Protein AF-W7JGZ3-F1 (afdb_monomer_lite)

Structure (mmCIF, N/CA/C/O backbone):
data_AF-W7JGZ3-F1
#
_entry.id   AF-W7JGZ3-F1
#
loop_
_atom_site.group_PDB
_atom_site.id
_atom_site.type_symbol
_atom_site.label_atom_id
_atom_site.label_alt_id
_atom_site.label_comp_id
_atom_site.label_asym_id
_atom_site.label_entity_id
_atom_site.label_seq_id
_atom_site.pdbx_PDB_ins_code
_atom_site.Cartn_x
_atom_site.Cartn_y
_atom_site.Cartn_z
_atom_site.occupancy
_atom_site.B_iso_or_equiv
_atom_site.auth_seq_id
_atom_site.auth_comp_id
_atom_site.auth_asym_id
_atom_site.auth_atom_id
_atom_site.pdbx_PDB_model_num
ATOM 1 N N . MET A 1 1 ? 65.404 -14.270 -68.528 1.00 54.66 1 MET A N 1
ATOM 2 C CA . MET A 1 1 ? 64.016 -14.265 -68.013 1.00 54.66 1 MET A CA 1
ATOM 3 C C . MET A 1 1 ? 63.357 -12.978 -68.505 1.00 54.66 1 MET A C 1
ATOM 5 O O . MET A 1 1 ? 63.970 -11.933 -68.352 1.00 54.66 1 MET A O 1
ATOM 9 N N . SER A 1 2 ? 62.216 -13.040 -69.199 1.00 70.81 2 SER A N 1
ATOM 10 C CA . SER A 1 2 ? 61.593 -11.850 -69.810 1.00 70.81 2 SER A CA 1
ATOM 11 C C . SER A 1 2 ? 61.016 -10.923 -68.733 1.00 70.81 2 SER A C 1
ATOM 13 O O . SER A 1 2 ? 60.325 -11.395 -67.836 1.00 70.81 2 SER A O 1
ATOM 15 N N . GLU A 1 3 ? 61.248 -9.615 -68.840 1.00 74.75 3 GLU A N 1
ATOM 16 C CA . GLU A 1 3 ? 60.737 -8.563 -67.941 1.00 74.75 3 GLU A CA 1
ATOM 17 C C . GLU A 1 3 ? 59.213 -8.647 -67.716 1.00 74.75 3 GLU A C 1
ATOM 19 O O . GLU A 1 3 ? 58.707 -8.404 -66.622 1.00 74.75 3 GLU A O 1
ATOM 24 N N . LYS A 1 4 ? 58.473 -9.126 -68.726 1.00 76.50 4 LYS A N 1
ATOM 25 C CA . LYS A 1 4 ? 57.028 -9.385 -68.640 1.00 76.50 4 LYS A CA 1
ATOM 26 C C . LYS A 1 4 ? 56.670 -10.477 -67.625 1.00 76.50 4 LYS A C 1
ATOM 28 O O . LYS A 1 4 ? 55.637 -10.372 -66.972 1.00 76.50 4 LYS A O 1
ATOM 33 N N . LEU A 1 5 ? 57.511 -11.505 -67.482 1.00 76.38 5 LEU A N 1
ATOM 34 C CA . LEU A 1 5 ? 57.306 -12.595 -66.522 1.00 76.38 5 LEU A CA 1
ATOM 35 C C . LEU A 1 5 ? 57.512 -12.107 -65.081 1.00 76.38 5 LEU A C 1
ATOM 37 O O . LEU A 1 5 ? 56.750 -12.477 -64.194 1.00 76.38 5 LEU A O 1
ATOM 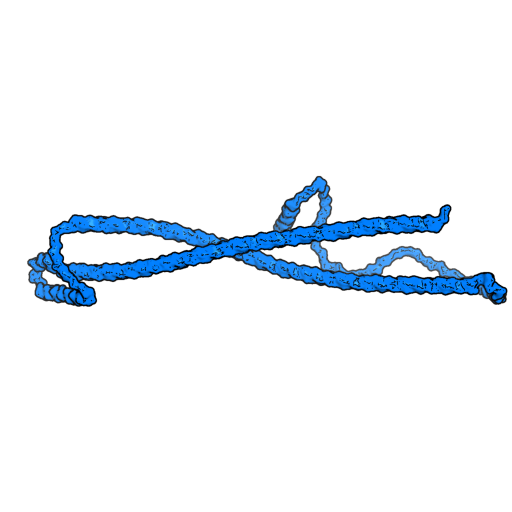41 N N . LEU A 1 6 ? 58.500 -11.232 -64.867 1.00 78.94 6 LEU A N 1
ATOM 42 C CA . LEU A 1 6 ? 58.783 -10.634 -63.561 1.00 78.94 6 LEU A CA 1
ATOM 43 C C . LEU A 1 6 ? 57.640 -9.717 -63.104 1.00 78.94 6 LEU A C 1
ATOM 45 O O . LEU A 1 6 ? 57.188 -9.804 -61.966 1.00 78.94 6 LEU A O 1
ATOM 49 N N . ILE A 1 7 ? 57.108 -8.892 -64.010 1.00 82.44 7 ILE A N 1
ATOM 50 C CA . ILE A 1 7 ? 55.943 -8.037 -63.731 1.00 82.44 7 ILE A CA 1
ATOM 51 C C . ILE A 1 7 ? 54.708 -8.883 -63.392 1.00 82.44 7 ILE A C 1
ATOM 53 O O . ILE A 1 7 ? 53.949 -8.527 -62.489 1.00 82.44 7 ILE A O 1
ATOM 57 N N . LEU A 1 8 ? 54.497 -9.999 -64.097 1.00 82.00 8 LEU A N 1
ATOM 58 C CA . LEU A 1 8 ? 53.367 -10.892 -63.841 1.00 82.00 8 LEU A CA 1
ATOM 59 C C . LEU A 1 8 ? 53.503 -11.607 -62.487 1.00 82.00 8 LEU A C 1
ATOM 61 O O . LEU A 1 8 ? 52.528 -11.666 -61.742 1.00 82.00 8 LEU A O 1
ATOM 65 N N . SER A 1 9 ? 54.711 -12.065 -62.143 1.00 81.44 9 SER A N 1
ATOM 66 C CA . SER A 1 9 ? 55.021 -12.657 -60.835 1.00 81.44 9 SER A CA 1
ATOM 67 C C . SER A 1 9 ? 54.774 -11.666 -59.698 1.00 81.44 9 SER A C 1
ATOM 69 O O . SER A 1 9 ? 54.066 -11.982 -58.749 1.00 81.44 9 SER A O 1
ATOM 71 N N . ASN A 1 10 ? 55.260 -10.428 -59.831 1.00 84.06 10 ASN A N 1
ATOM 72 C CA . ASN A 1 10 ? 55.062 -9.397 -58.813 1.00 84.06 10 ASN A CA 1
ATOM 73 C C . ASN A 1 10 ? 53.581 -9.035 -58.637 1.00 84.06 10 ASN A C 1
ATOM 75 O O . ASN A 1 10 ? 53.121 -8.836 -57.516 1.00 84.06 10 ASN A O 1
ATOM 79 N N . LYS A 1 11 ? 52.807 -8.978 -59.731 1.00 85.44 11 LYS A N 1
ATOM 80 C CA . LYS A 1 11 ? 51.352 -8.774 -59.652 1.00 85.44 11 LYS A CA 1
ATOM 81 C C . LYS A 1 11 ? 50.653 -9.926 -58.941 1.00 85.44 11 LYS A C 1
ATOM 83 O O . LYS A 1 11 ? 49.759 -9.674 -58.139 1.00 85.44 11 LYS A O 1
ATOM 88 N N . TYR A 1 12 ? 51.056 -11.163 -59.221 1.00 87.31 12 TYR A N 1
ATOM 89 C CA . TYR A 1 12 ? 50.513 -12.339 -58.552 1.00 87.31 12 TYR A CA 1
ATOM 90 C C . TYR A 1 12 ? 50.816 -12.320 -57.047 1.00 87.31 12 TYR A C 1
ATOM 92 O O . TYR A 1 12 ? 49.908 -12.506 -56.244 1.00 87.31 12 TYR A O 1
ATOM 100 N N . ASP A 1 13 ? 52.045 -11.987 -56.650 1.00 84.19 13 ASP A N 1
ATOM 101 C CA . ASP A 1 13 ? 52.424 -11.896 -55.235 1.00 84.19 13 ASP A CA 1
ATOM 102 C C . ASP A 1 13 ? 51.658 -10.801 -54.481 1.00 84.19 13 ASP A C 1
ATOM 104 O O . ASP A 1 13 ? 51.280 -10.993 -53.323 1.00 84.19 13 ASP A O 1
ATOM 108 N N . ILE A 1 14 ? 51.395 -9.662 -55.129 1.00 87.12 14 ILE A N 1
ATOM 109 C CA . ILE A 1 14 ? 50.559 -8.593 -54.562 1.00 87.12 14 ILE A CA 1
ATOM 110 C C . ILE A 1 14 ? 49.119 -9.087 -54.376 1.00 87.12 14 ILE A C 1
ATOM 112 O O . ILE A 1 14 ? 48.575 -8.945 -53.284 1.00 87.12 14 ILE A O 1
ATOM 116 N N . LEU A 1 15 ? 48.538 -9.739 -55.388 1.00 86.44 15 LEU A N 1
ATOM 117 C CA . LEU A 1 15 ? 47.188 -10.316 -55.321 1.00 86.44 15 LEU A CA 1
ATOM 118 C C . LEU A 1 15 ? 47.052 -11.368 -54.212 1.00 86.44 15 LEU A C 1
ATOM 120 O O . LEU A 1 15 ? 46.059 -11.383 -53.488 1.00 86.44 15 LEU A O 1
ATOM 124 N N . VAL A 1 16 ? 48.055 -12.232 -54.036 1.00 88.19 16 VAL A N 1
ATOM 125 C CA . VAL A 1 16 ? 48.058 -13.241 -52.966 1.00 88.19 16 VAL A CA 1
ATOM 126 C C . VAL A 1 16 ? 48.128 -12.583 -51.586 1.00 88.19 16 VAL A C 1
ATOM 128 O O . VAL A 1 16 ? 47.436 -13.020 -50.665 1.00 88.19 16 VAL A O 1
ATOM 131 N N . LYS A 1 17 ? 48.938 -11.530 -51.421 1.00 89.19 17 LYS A N 1
ATOM 132 C CA . LYS A 1 17 ? 49.016 -10.778 -50.158 1.00 89.19 17 LYS A CA 1
ATOM 133 C C . LYS A 1 17 ? 47.706 -10.055 -49.850 1.00 89.19 17 LYS A C 1
ATOM 135 O O . LYS A 1 17 ? 47.240 -10.124 -48.718 1.00 89.19 17 LYS A O 1
ATOM 140 N N . GLU A 1 18 ? 47.094 -9.429 -50.848 1.00 84.88 18 GLU A N 1
ATOM 141 C CA . GLU A 1 18 ? 45.812 -8.735 -50.711 1.00 84.88 18 GLU A CA 1
ATOM 142 C C . GLU A 1 18 ? 44.676 -9.710 -50.363 1.00 84.88 18 GLU A C 1
ATOM 144 O O . GLU A 1 18 ? 43.897 -9.450 -49.448 1.00 84.88 18 GLU A O 1
ATOM 149 N N . SER A 1 19 ? 44.645 -10.890 -50.991 1.00 84.94 19 SER A N 1
ATOM 150 C CA . SER A 1 19 ? 43.669 -11.938 -50.669 1.00 84.94 19 SER A CA 1
ATOM 151 C C . SER A 1 19 ? 43.815 -12.466 -49.238 1.00 84.94 19 SER A C 1
ATOM 153 O O . SER A 1 19 ? 42.805 -12.724 -48.585 1.00 84.94 19 SER A O 1
ATOM 155 N N . LYS A 1 20 ? 45.046 -12.627 -48.732 1.00 89.56 20 LYS A N 1
ATOM 156 C CA . LYS A 1 20 ? 45.283 -13.045 -47.338 1.00 89.56 20 LYS A CA 1
ATOM 157 C C . LYS A 1 20 ? 44.848 -11.971 -46.342 1.00 89.56 20 LYS A C 1
ATOM 159 O O . LYS A 1 20 ? 44.235 -12.302 -45.331 1.00 89.56 20 LYS A O 1
ATOM 164 N N . LEU A 1 21 ? 45.116 -10.702 -46.654 1.00 87.06 21 LEU A N 1
ATOM 165 C CA . LEU A 1 21 ? 44.708 -9.566 -45.829 1.00 87.06 21 LEU A CA 1
ATOM 166 C C . LEU A 1 21 ? 43.176 -9.475 -45.726 1.00 87.06 21 LEU A C 1
ATOM 168 O O . LEU A 1 21 ? 42.633 -9.378 -44.628 1.00 87.06 21 LEU A O 1
ATOM 172 N N . GLN A 1 22 ? 42.472 -9.622 -46.852 1.00 85.06 22 GLN A N 1
ATOM 173 C CA . GLN A 1 22 ? 41.007 -9.654 -46.881 1.00 85.06 22 GLN A CA 1
ATOM 174 C C . GLN A 1 22 ? 40.428 -10.829 -46.076 1.00 85.06 22 GLN A C 1
ATOM 176 O O . GLN A 1 22 ? 39.400 -10.678 -45.414 1.00 85.06 22 GLN A O 1
ATOM 181 N N . GLU A 1 23 ? 41.074 -12.001 -46.093 1.00 85.19 23 GLU A N 1
ATOM 182 C CA . GLU A 1 23 ? 40.629 -13.158 -45.307 1.00 85.19 23 GLU A CA 1
ATOM 183 C C . GLU A 1 23 ? 40.794 -12.934 -43.791 1.00 85.19 23 GLU A C 1
ATOM 185 O O . GLU A 1 23 ? 39.906 -13.295 -43.009 1.00 85.19 23 GLU A O 1
ATOM 190 N N . GLU A 1 24 ? 41.894 -12.308 -43.359 1.00 81.94 24 GLU A N 1
ATOM 191 C CA . GLU A 1 24 ? 42.110 -11.921 -41.958 1.00 81.94 24 GLU A CA 1
ATOM 192 C C . GLU A 1 24 ? 41.111 -10.855 -41.494 1.00 81.94 24 GLU A C 1
ATOM 194 O O . GLU A 1 24 ? 40.499 -11.006 -40.430 1.00 81.94 24 GLU A O 1
ATOM 199 N N . GLU A 1 25 ? 40.851 -9.830 -42.307 1.00 79.56 25 GLU A N 1
ATOM 200 C CA . GLU A 1 25 ? 39.823 -8.823 -42.023 1.00 79.56 25 GLU A CA 1
ATOM 201 C C . GLU A 1 25 ? 38.439 -9.466 -41.852 1.00 79.56 25 GLU A C 1
ATOM 203 O O . GLU A 1 25 ? 37.715 -9.167 -40.894 1.00 79.56 25 GLU A O 1
ATOM 208 N N . LEU A 1 26 ? 38.084 -10.429 -42.712 1.00 78.75 26 LEU A N 1
ATOM 209 C CA . LEU A 1 26 ? 36.820 -11.159 -42.613 1.00 78.75 26 LEU A CA 1
ATOM 210 C C . LEU A 1 26 ? 36.715 -11.974 -41.311 1.00 78.75 26 LEU A C 1
ATOM 212 O O . LEU A 1 26 ? 35.636 -12.042 -40.708 1.00 78.75 26 LEU A O 1
ATOM 216 N N . LYS A 1 27 ? 37.819 -12.581 -40.853 1.00 79.19 27 LYS A N 1
ATOM 217 C CA . LYS A 1 27 ? 37.889 -13.296 -39.563 1.00 79.19 27 LYS A CA 1
ATOM 218 C C . LYS A 1 27 ? 37.686 -12.336 -38.390 1.00 79.19 27 LYS A C 1
ATOM 220 O O . LYS A 1 27 ? 36.875 -12.626 -37.505 1.00 79.19 27 LYS A O 1
ATOM 225 N N . HIS A 1 28 ? 38.331 -11.169 -38.407 1.00 73.31 28 HIS A N 1
ATOM 226 C CA . HIS A 1 28 ? 38.138 -10.138 -37.384 1.00 73.31 28 HIS A CA 1
ATOM 227 C C . HIS A 1 28 ? 36.691 -9.626 -37.334 1.00 73.31 28 HIS A C 1
ATOM 229 O O . HIS A 1 28 ? 36.120 -9.503 -36.246 1.00 73.31 28 HIS A O 1
ATOM 235 N N . PHE A 1 29 ? 36.053 -9.403 -38.487 1.00 69.94 29 PHE A N 1
ATOM 236 C CA . PHE A 1 29 ? 34.646 -8.995 -38.553 1.00 69.94 29 PHE A CA 1
ATOM 237 C C . PHE A 1 29 ? 33.689 -10.056 -37.994 1.00 69.94 29 PHE A C 1
ATOM 239 O O . PHE A 1 29 ? 32.791 -9.720 -37.214 1.00 69.94 29 PHE A O 1
ATOM 246 N N . LYS A 1 30 ? 33.882 -11.337 -38.340 1.00 73.62 30 LYS A N 1
ATOM 247 C CA . LYS A 1 30 ? 33.061 -12.445 -37.817 1.00 73.62 30 LYS A CA 1
ATOM 248 C C . LYS A 1 30 ? 33.189 -12.582 -36.300 1.00 73.62 30 LYS A C 1
ATOM 250 O O . LYS A 1 30 ? 32.169 -12.670 -35.616 1.00 73.62 30 LYS A O 1
ATOM 255 N N . ASN A 1 31 ? 34.408 -12.510 -35.767 1.00 71.69 31 ASN A N 1
ATOM 256 C CA . ASN A 1 31 ? 34.644 -12.554 -34.324 1.00 71.69 31 ASN A CA 1
ATOM 257 C C . ASN A 1 31 ? 34.002 -11.355 -33.614 1.00 71.69 31 ASN A C 1
ATOM 259 O O . ASN A 1 31 ? 33.281 -11.537 -32.637 1.00 71.69 31 ASN A O 1
ATOM 263 N N . LYS A 1 32 ? 34.151 -10.136 -34.147 1.00 70.56 32 LYS A N 1
ATOM 264 C CA . LYS A 1 32 ? 33.520 -8.927 -33.588 1.00 70.56 32 LYS A CA 1
ATOM 265 C C . LYS A 1 32 ? 31.992 -9.024 -33.554 1.00 70.56 32 LYS A C 1
ATOM 267 O O . LYS A 1 32 ? 31.379 -8.564 -32.592 1.00 70.56 32 LYS A O 1
ATOM 272 N N . LYS A 1 33 ? 31.370 -9.632 -34.572 1.00 66.62 33 LYS A N 1
ATOM 273 C CA . LYS A 1 33 ? 29.919 -9.886 -34.597 1.00 66.62 33 LYS A CA 1
ATOM 274 C C . LYS A 1 33 ? 29.505 -10.916 -33.540 1.00 66.62 33 LYS A C 1
ATOM 276 O O . LYS A 1 33 ? 28.501 -10.695 -32.872 1.00 66.62 33 LYS A O 1
ATOM 281 N N . LYS A 1 34 ? 30.289 -11.983 -33.353 1.00 70.50 34 LYS A N 1
ATOM 282 C CA . LYS A 1 34 ? 30.061 -12.996 -32.310 1.00 70.50 34 LYS A CA 1
ATOM 283 C C . LYS A 1 34 ? 30.120 -12.384 -30.904 1.00 70.50 34 LYS A C 1
ATOM 285 O O . LYS A 1 34 ? 29.147 -12.495 -30.172 1.00 70.50 34 LYS A O 1
ATOM 290 N N . TYR A 1 35 ? 31.168 -11.618 -30.589 1.00 59.38 35 TYR A N 1
ATOM 291 C CA . TYR A 1 35 ? 31.309 -10.956 -29.282 1.00 59.38 35 TYR A CA 1
ATOM 292 C C . TYR A 1 35 ? 30.203 -9.935 -28.982 1.00 59.38 35 TYR A C 1
ATOM 294 O O . TYR A 1 35 ? 29.785 -9.807 -27.833 1.00 59.38 35 TYR A O 1
ATOM 302 N N . ARG A 1 36 ? 29.699 -9.208 -29.993 1.00 62.12 36 ARG A N 1
ATOM 303 C CA . ARG A 1 36 ? 28.521 -8.342 -29.799 1.00 62.12 36 ARG A CA 1
ATOM 304 C C . ARG A 1 36 ? 27.280 -9.157 -29.446 1.00 62.12 36 ARG A C 1
ATOM 306 O O . ARG A 1 36 ? 26.555 -8.765 -28.544 1.00 62.12 36 ARG A O 1
ATOM 313 N N . ASN A 1 37 ? 27.061 -10.275 -30.135 1.00 72.00 37 ASN A N 1
ATOM 314 C CA . ASN A 1 37 ? 25.893 -11.121 -29.914 1.00 72.00 37 ASN A CA 1
ATOM 315 C C . ASN A 1 37 ? 25.929 -11.792 -28.533 1.00 72.00 37 ASN A C 1
ATOM 317 O O . ASN A 1 37 ? 24.910 -11.829 -27.855 1.00 72.00 37 ASN A O 1
ATOM 321 N N . ASP A 1 38 ? 27.102 -12.249 -28.088 1.00 72.88 38 ASP A N 1
ATOM 322 C CA . ASP A 1 38 ? 27.279 -12.858 -26.764 1.00 72.88 38 ASP A CA 1
ATOM 323 C C . ASP A 1 38 ? 26.976 -11.848 -25.643 1.00 72.88 38 ASP A C 1
ATOM 325 O O . ASP A 1 38 ? 26.210 -12.152 -24.732 1.00 72.88 38 ASP A O 1
ATOM 329 N N . LYS A 1 39 ? 27.456 -10.601 -25.769 1.00 74.81 39 LYS A N 1
ATOM 330 C CA . LYS A 1 39 ? 27.171 -9.533 -24.795 1.00 74.81 39 LYS A CA 1
ATOM 331 C C . LYS A 1 39 ? 25.691 -9.134 -24.769 1.00 74.81 39 LYS A C 1
ATOM 333 O O . LYS A 1 39 ? 25.134 -8.872 -23.706 1.00 74.81 39 LYS A O 1
ATOM 338 N N . THR A 1 40 ? 25.038 -9.095 -25.932 1.00 77.81 40 THR A N 1
ATOM 339 C CA . THR A 1 40 ? 23.590 -8.856 -26.023 1.00 77.81 40 THR A CA 1
ATOM 340 C C . THR A 1 40 ? 22.793 -10.007 -25.406 1.00 77.81 40 THR A C 1
ATOM 342 O O . THR A 1 40 ? 21.826 -9.755 -24.695 1.00 77.81 40 THR A O 1
ATOM 345 N N . ASN A 1 41 ? 23.211 -11.256 -25.613 1.00 79.75 41 ASN A N 1
ATOM 346 C CA . ASN A 1 41 ? 22.557 -12.425 -25.025 1.00 79.75 41 ASN A CA 1
ATOM 347 C C . ASN A 1 41 ? 22.705 -12.468 -23.499 1.00 79.75 41 ASN A C 1
ATOM 349 O O . ASN A 1 41 ? 21.724 -12.753 -22.819 1.00 79.75 41 ASN A O 1
ATOM 353 N N . GLU A 1 42 ? 23.882 -12.140 -22.956 1.00 82.25 42 GLU A N 1
ATOM 354 C CA . GLU A 1 42 ? 24.084 -12.008 -21.504 1.00 82.25 42 GLU A CA 1
ATOM 355 C C . GLU A 1 42 ? 23.193 -10.918 -20.903 1.00 82.25 42 GLU A C 1
ATOM 357 O O . GLU A 1 42 ? 22.566 -11.135 -19.869 1.00 82.25 42 GLU A O 1
ATOM 362 N N . TYR A 1 43 ? 23.073 -9.771 -21.577 1.00 82.12 43 TYR A N 1
ATOM 363 C CA . TYR A 1 43 ? 22.182 -8.698 -21.140 1.00 82.12 43 TYR A CA 1
ATOM 364 C C . TYR A 1 43 ? 20.707 -9.132 -21.143 1.00 82.12 43 TYR A C 1
ATOM 366 O O . TYR A 1 43 ? 19.995 -8.918 -20.163 1.00 82.12 43 TYR A O 1
ATOM 374 N N . ILE A 1 44 ? 20.252 -9.811 -22.204 1.00 83.44 44 ILE A N 1
ATOM 375 C CA . ILE A 1 44 ? 18.889 -10.362 -22.285 1.00 83.44 44 ILE A CA 1
ATOM 376 C C . ILE A 1 44 ? 18.649 -11.406 -21.185 1.00 83.44 44 ILE A C 1
ATOM 378 O O . ILE A 1 44 ? 17.567 -11.437 -20.599 1.00 83.44 44 ILE A O 1
ATOM 382 N N . LEU A 1 45 ? 19.638 -12.255 -20.891 1.00 88.75 45 LEU A N 1
ATOM 383 C CA . LEU A 1 45 ? 19.555 -13.242 -19.815 1.00 88.75 45 LEU A CA 1
ATOM 384 C C . LEU A 1 45 ? 19.427 -12.558 -18.445 1.00 88.75 45 LEU A C 1
ATOM 386 O O . LEU A 1 45 ? 18.583 -12.952 -17.645 1.00 88.75 45 LEU A O 1
ATOM 390 N N . GLY A 1 46 ? 20.205 -11.498 -18.205 1.00 88.12 46 GLY A N 1
ATOM 391 C CA . GLY A 1 46 ? 20.124 -10.690 -16.988 1.00 88.12 46 GLY A CA 1
ATOM 392 C C . GLY A 1 46 ? 18.742 -10.066 -16.790 1.00 88.12 46 GLY A C 1
ATOM 393 O O . GLY A 1 46 ? 18.160 -10.207 -15.717 1.00 88.12 46 GLY A O 1
ATOM 394 N N . LEU A 1 47 ? 18.173 -9.466 -17.841 1.00 88.62 47 LEU A N 1
ATOM 395 C CA . LEU A 1 47 ? 16.817 -8.905 -17.797 1.00 88.62 47 LEU A CA 1
ATOM 396 C C . LEU A 1 47 ? 15.744 -9.968 -17.523 1.00 88.62 47 LEU A C 1
ATOM 398 O O . LEU A 1 47 ? 14.779 -9.701 -16.811 1.00 88.62 47 LEU A O 1
ATOM 402 N N . ARG A 1 48 ? 15.894 -11.180 -18.071 1.00 90.62 48 ARG A N 1
ATOM 403 C CA . ARG A 1 48 ? 14.969 -12.289 -17.784 1.00 90.62 48 ARG A CA 1
ATOM 404 C C . ARG A 1 48 ? 15.034 -12.716 -16.324 1.00 90.62 48 ARG A C 1
ATOM 406 O O . ARG A 1 48 ? 13.986 -12.824 -15.702 1.00 90.62 48 ARG A O 1
ATOM 413 N N . ASN A 1 49 ? 16.236 -12.881 -15.777 1.00 92.06 49 ASN A N 1
ATOM 414 C CA . ASN A 1 49 ? 16.409 -13.255 -14.373 1.00 92.06 49 ASN A CA 1
ATOM 415 C C . ASN A 1 49 ? 15.818 -12.196 -13.431 1.00 92.06 49 ASN A C 1
ATOM 417 O O . ASN A 1 49 ? 15.111 -12.546 -12.493 1.00 92.06 49 ASN A O 1
ATOM 421 N N . GLN A 1 50 ? 16.041 -10.910 -13.720 1.00 91.44 50 GLN A N 1
ATOM 422 C CA . GLN A 1 50 ? 15.441 -9.811 -12.955 1.00 91.44 50 GLN A CA 1
ATOM 423 C C . GLN A 1 50 ? 13.909 -9.830 -13.029 1.00 91.44 50 GLN A C 1
ATOM 425 O O . GLN A 1 50 ? 13.241 -9.662 -12.013 1.00 91.44 50 GLN A O 1
ATOM 430 N N . ASN A 1 51 ? 13.332 -10.080 -14.209 1.00 91.81 51 ASN A N 1
ATOM 431 C CA . ASN A 1 51 ? 11.880 -10.212 -14.353 1.00 91.81 51 ASN A CA 1
ATOM 432 C C . ASN A 1 51 ? 11.314 -11.405 -13.569 1.00 91.81 51 ASN A C 1
ATOM 434 O O . ASN A 1 51 ? 10.241 -11.286 -12.976 1.00 91.81 51 ASN A O 1
ATOM 438 N N . ASP A 1 52 ? 12.014 -12.540 -13.553 1.00 94.19 52 ASP A N 1
ATOM 439 C CA . ASP A 1 52 ? 11.598 -13.717 -12.787 1.00 94.19 52 ASP A CA 1
ATOM 440 C C . ASP A 1 52 ? 11.676 -13.461 -11.271 1.00 94.19 52 ASP A C 1
ATOM 442 O O . ASP A 1 52 ? 10.771 -13.861 -10.535 1.00 94.19 52 ASP A O 1
ATOM 446 N N . GLU A 1 53 ? 12.699 -12.738 -10.800 1.00 93.94 53 GLU A N 1
ATOM 447 C CA . GLU A 1 53 ? 12.797 -12.283 -9.406 1.00 93.94 53 GLU A CA 1
ATOM 448 C C . GLU A 1 53 ? 11.641 -11.350 -9.034 1.00 93.94 53 GLU A C 1
ATOM 450 O O . GLU A 1 53 ? 10.938 -11.623 -8.060 1.00 93.94 53 GLU A O 1
ATOM 455 N N . ILE A 1 54 ? 11.362 -10.326 -9.848 1.00 92.31 54 ILE A N 1
ATOM 456 C CA . ILE A 1 54 ? 10.239 -9.398 -9.627 1.00 92.31 54 ILE A CA 1
ATOM 457 C C . ILE A 1 54 ? 8.911 -10.156 -9.576 1.00 92.31 54 ILE A C 1
ATOM 459 O O . ILE A 1 54 ? 8.065 -9.894 -8.719 1.00 92.31 54 ILE A O 1
ATOM 463 N N . LYS A 1 55 ? 8.710 -11.126 -10.473 1.00 95.19 55 LYS A N 1
ATOM 464 C CA . LYS A 1 55 ? 7.487 -11.932 -10.491 1.00 95.19 55 LYS A CA 1
ATOM 465 C C . LYS A 1 55 ? 7.331 -12.741 -9.203 1.00 95.19 55 LYS A C 1
ATOM 467 O O . LYS A 1 55 ? 6.241 -12.771 -8.634 1.00 95.19 55 LYS A O 1
ATOM 472 N N . LYS A 1 56 ? 8.415 -13.346 -8.716 1.00 96.19 56 LYS A N 1
ATOM 473 C CA . LYS A 1 56 ? 8.424 -14.106 -7.461 1.00 96.19 56 LYS A CA 1
ATOM 474 C C . LYS A 1 56 ? 8.153 -13.212 -6.249 1.00 96.19 56 LYS A C 1
ATOM 476 O O . LYS A 1 56 ? 7.393 -13.597 -5.362 1.00 96.19 56 LYS A O 1
ATOM 481 N N . GLU A 1 57 ? 8.738 -12.016 -6.213 1.00 93.69 57 GLU A N 1
ATOM 482 C CA . GLU A 1 57 ? 8.464 -11.022 -5.170 1.00 93.69 57 GLU A CA 1
ATOM 483 C C . GLU A 1 57 ? 7.000 -10.580 -5.183 1.00 93.69 57 GLU A C 1
ATOM 485 O O . GLU A 1 57 ? 6.367 -10.504 -4.128 1.00 93.69 57 GLU A O 1
ATOM 490 N N . HIS A 1 58 ? 6.435 -10.356 -6.370 1.00 92.88 58 HIS A N 1
ATOM 491 C CA . HIS A 1 58 ? 5.037 -9.973 -6.522 1.00 92.88 58 HIS A CA 1
ATOM 492 C C . HIS A 1 58 ? 4.082 -11.089 -6.076 1.00 92.88 58 HIS A C 1
ATOM 494 O O . HIS A 1 58 ? 3.083 -10.815 -5.412 1.00 92.88 58 HIS A O 1
ATOM 500 N N . GLU A 1 59 ? 4.371 -12.351 -6.402 1.00 95.56 59 GLU A N 1
ATOM 501 C CA . GLU A 1 59 ? 3.590 -13.501 -5.926 1.00 95.56 59 GLU A CA 1
ATOM 502 C C . GLU A 1 59 ? 3.613 -13.597 -4.392 1.00 95.56 59 GLU A C 1
ATOM 504 O O . GLU A 1 59 ? 2.556 -13.720 -3.768 1.00 95.56 59 GLU A O 1
ATOM 509 N N . LEU A 1 60 ? 4.787 -13.432 -3.774 1.00 96.00 60 LEU A N 1
ATOM 510 C CA . LEU A 1 60 ? 4.945 -13.451 -2.317 1.00 96.00 60 LEU A CA 1
ATOM 511 C C . LEU A 1 60 ? 4.242 -12.268 -1.632 1.00 96.00 60 LEU A C 1
ATOM 513 O O . LEU A 1 60 ? 3.645 -12.422 -0.564 1.00 96.00 60 LEU A O 1
ATOM 517 N N . LEU A 1 61 ? 4.282 -11.082 -2.241 1.00 93.81 61 LEU A N 1
ATOM 518 C CA . LEU A 1 61 ? 3.555 -9.912 -1.753 1.00 93.81 61 LEU A CA 1
ATOM 519 C C . LEU A 1 61 ? 2.040 -10.138 -1.807 1.00 93.81 61 LEU A C 1
ATOM 521 O O . LEU A 1 61 ? 1.330 -9.804 -0.857 1.00 93.81 61 LEU A O 1
ATOM 525 N N . ASN A 1 62 ? 1.550 -10.742 -2.887 1.00 94.38 62 ASN A N 1
ATOM 526 C CA . ASN A 1 62 ? 0.132 -11.029 -3.060 1.00 94.38 62 ASN A CA 1
ATOM 527 C C . ASN A 1 62 ? -0.363 -12.070 -2.039 1.00 94.38 62 ASN A C 1
ATOM 529 O O . ASN A 1 62 ? -1.456 -11.934 -1.490 1.00 94.38 62 ASN A O 1
ATOM 533 N N . GLU A 1 63 ? 0.461 -13.071 -1.716 1.00 95.94 63 GLU A N 1
ATOM 534 C CA . GLU A 1 63 ? 0.160 -14.043 -0.662 1.00 95.94 63 GLU A CA 1
ATOM 535 C C . GLU A 1 63 ? 0.068 -13.380 0.722 1.00 95.94 63 GLU A C 1
ATOM 537 O O . GLU A 1 63 ? -0.899 -13.609 1.454 1.00 95.94 63 GLU A O 1
ATOM 542 N N . LYS A 1 64 ? 1.012 -12.488 1.057 1.00 96.44 64 LYS A N 1
ATOM 543 C CA . LYS A 1 64 ? 0.960 -11.695 2.299 1.00 96.44 64 LYS A CA 1
ATOM 544 C C . LYS A 1 64 ? -0.287 -10.820 2.366 1.00 96.44 64 LYS A C 1
ATOM 546 O O . LYS A 1 64 ? -0.932 -10.750 3.410 1.00 96.44 64 LYS A O 1
ATOM 551 N N . TYR A 1 65 ? -0.658 -10.183 1.257 1.00 94.94 65 TYR A N 1
ATOM 552 C CA . TYR A 1 65 ? -1.870 -9.371 1.193 1.00 94.94 65 TYR A CA 1
ATOM 553 C C . TYR A 1 65 ? -3.128 -10.220 1.423 1.00 94.94 65 TYR A C 1
ATOM 555 O O . TYR A 1 65 ? -3.996 -9.849 2.211 1.00 94.94 65 TYR A O 1
ATOM 563 N N . ALA A 1 66 ? -3.203 -11.407 0.817 1.00 95.19 66 ALA A N 1
ATOM 564 C CA . ALA A 1 66 ? -4.315 -12.330 1.023 1.00 95.19 66 ALA A CA 1
ATOM 565 C C . ALA A 1 66 ? -4.421 -12.824 2.479 1.00 95.19 66 ALA A C 1
ATOM 567 O O . ALA A 1 66 ? -5.532 -12.986 2.990 1.00 95.19 66 ALA A O 1
ATOM 568 N N . GLN A 1 67 ? -3.292 -13.049 3.159 1.00 96.44 67 GLN A N 1
ATOM 569 C CA . GLN A 1 67 ? -3.271 -13.380 4.589 1.00 96.44 67 GLN A CA 1
ATOM 570 C C . GLN A 1 67 ? -3.781 -12.212 5.441 1.00 96.44 67 GLN A C 1
ATOM 572 O O . GLN A 1 67 ? -4.686 -12.407 6.252 1.00 96.44 67 GLN A O 1
ATOM 577 N N . LEU A 1 68 ? -3.301 -10.993 5.182 1.00 95.31 68 LEU A N 1
ATOM 578 C CA . LEU A 1 68 ? -3.728 -9.791 5.900 1.00 95.31 68 LEU A CA 1
ATOM 579 C C . LEU A 1 68 ? -5.238 -9.538 5.767 1.00 95.31 68 LEU A C 1
ATOM 581 O O . LEU A 1 68 ? -5.904 -9.198 6.743 1.00 95.31 68 LEU A O 1
ATOM 585 N N . VAL A 1 69 ? -5.807 -9.756 4.578 1.00 95.12 69 VAL A N 1
ATOM 586 C CA . VAL A 1 69 ? -7.257 -9.629 4.350 1.00 95.12 69 VAL A CA 1
ATOM 587 C C . VAL A 1 69 ? -8.049 -10.633 5.197 1.00 95.12 69 VAL A C 1
ATOM 589 O O . VAL A 1 69 ? -9.094 -10.282 5.749 1.00 95.12 69 VAL A O 1
ATOM 592 N N . LYS A 1 70 ? -7.558 -11.871 5.346 1.00 96.50 70 LYS A N 1
ATOM 593 C CA . LYS A 1 70 ? -8.200 -12.880 6.207 1.00 96.50 70 LYS A CA 1
ATOM 594 C C . LYS A 1 70 ? -8.128 -12.490 7.682 1.00 96.50 70 LYS A C 1
ATOM 596 O O . LYS A 1 70 ? -9.136 -12.584 8.378 1.00 96.50 70 LYS A O 1
ATOM 601 N N . GLU A 1 71 ? -6.971 -12.030 8.151 1.00 95.44 71 GLU A N 1
ATOM 602 C CA . GLU A 1 71 ? -6.793 -11.567 9.533 1.00 95.44 71 GLU A CA 1
ATOM 603 C C . GLU A 1 71 ? -7.689 -10.368 9.849 1.00 95.44 71 GLU A C 1
ATOM 605 O O . GLU A 1 71 ? -8.352 -10.346 10.887 1.00 95.44 71 GLU A O 1
ATOM 610 N N . TYR A 1 72 ? -7.795 -9.413 8.922 1.00 94.69 72 TYR A N 1
ATOM 611 C CA . TYR A 1 72 ? -8.690 -8.269 9.059 1.00 94.69 72 TYR A CA 1
ATOM 612 C C . TYR A 1 72 ? -10.158 -8.697 9.180 1.00 94.69 72 TYR A C 1
ATOM 614 O O . TYR A 1 72 ? -10.880 -8.190 10.038 1.00 94.69 72 TYR A O 1
ATOM 622 N N . ALA A 1 73 ? -10.600 -9.671 8.378 1.00 94.88 73 ALA A N 1
ATOM 623 C CA . ALA A 1 73 ? -11.960 -10.199 8.465 1.00 94.88 73 ALA A CA 1
ATOM 624 C C . ALA A 1 73 ? -12.238 -10.877 9.821 1.00 94.88 73 ALA A C 1
ATOM 626 O O . ALA A 1 73 ? -13.312 -10.693 10.399 1.00 94.88 73 ALA A O 1
ATOM 627 N N . ILE A 1 74 ? -11.268 -11.624 10.360 1.00 95.94 74 ILE A N 1
ATOM 628 C CA . ILE A 1 74 ? -11.366 -12.225 11.700 1.00 95.94 74 ILE A CA 1
ATOM 629 C C . ILE A 1 74 ? -11.476 -11.127 12.763 1.00 95.94 74 ILE A C 1
ATOM 631 O O . ILE A 1 74 ? -12.371 -11.180 13.607 1.00 95.94 74 ILE A O 1
ATOM 635 N N . LEU A 1 75 ? -10.618 -10.107 12.699 1.00 95.06 75 LEU A N 1
ATOM 636 C CA . LEU A 1 75 ? -10.627 -8.991 13.642 1.00 95.06 75 LEU A CA 1
ATOM 637 C C . LEU A 1 75 ? -11.953 -8.221 13.598 1.00 95.06 75 LEU A C 1
ATOM 639 O O . LEU A 1 75 ? -12.531 -7.925 14.641 1.00 95.06 75 LEU A O 1
ATOM 643 N N . GLN A 1 76 ? -12.474 -7.957 12.399 1.00 95.69 76 GLN A N 1
ATOM 644 C CA . GLN A 1 76 ? -13.754 -7.282 12.211 1.00 95.69 76 GLN A CA 1
ATOM 645 C C . GLN A 1 76 ? -14.909 -8.060 12.858 1.00 95.69 76 GLN A C 1
ATOM 647 O O . GLN A 1 76 ? -15.784 -7.457 13.483 1.00 95.69 76 GLN A O 1
ATOM 652 N N . ASN A 1 77 ? -14.906 -9.390 12.750 1.00 94.69 77 ASN A N 1
ATOM 653 C CA . ASN A 1 77 ? -15.900 -10.236 13.408 1.00 94.69 77 ASN A CA 1
ATOM 654 C C . ASN A 1 77 ? -15.754 -10.205 14.935 1.00 94.69 77 ASN A C 1
ATOM 656 O O . ASN A 1 77 ? -16.754 -10.041 15.632 1.00 94.69 77 ASN A O 1
ATOM 660 N N . SER A 1 78 ? -14.530 -10.274 15.460 1.00 95.06 78 SER A N 1
ATOM 661 C CA . SER A 1 78 ? -14.273 -10.145 16.901 1.00 95.06 78 SER A CA 1
ATOM 662 C C . SER A 1 78 ? -14.755 -8.802 17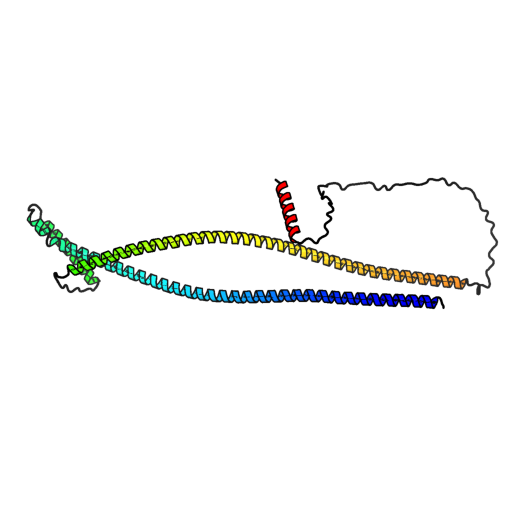.456 1.00 95.06 78 SER A C 1
ATOM 664 O O . SER A 1 78 ? -15.385 -8.765 18.512 1.00 95.06 78 SER A O 1
ATOM 666 N N . CYS A 1 79 ? -14.538 -7.701 16.729 1.00 92.12 79 CYS A N 1
ATOM 667 C CA . CYS A 1 79 ? -15.049 -6.384 17.111 1.00 92.12 79 CYS A CA 1
ATOM 668 C C . CYS A 1 79 ? -16.582 -6.337 17.158 1.00 92.12 79 CYS A C 1
ATOM 670 O O . CYS A 1 79 ? -17.136 -5.733 18.072 1.00 92.12 79 CYS A O 1
ATOM 672 N N . LYS A 1 80 ? -17.278 -6.986 16.215 1.00 95.31 80 LYS A N 1
ATOM 673 C CA . LYS A 1 80 ? -18.749 -7.071 16.246 1.00 95.31 80 LYS A CA 1
ATOM 674 C C . LYS A 1 80 ? -19.244 -7.795 17.497 1.00 95.31 80 LYS A C 1
ATOM 676 O O . LYS A 1 80 ? -20.102 -7.263 18.191 1.00 95.31 80 LYS A O 1
ATOM 681 N N . VAL A 1 81 ? -18.651 -8.945 17.825 1.00 95.94 81 VAL A N 1
ATOM 682 C CA . VAL A 1 81 ? -19.011 -9.714 19.030 1.00 95.94 81 VAL A CA 1
ATOM 683 C C . VAL A 1 81 ? -18.769 -8.899 20.304 1.00 95.94 81 VAL A C 1
ATOM 685 O O . VAL A 1 81 ? -19.622 -8.867 21.188 1.00 95.94 81 VAL A O 1
ATOM 688 N N . LEU A 1 82 ? -17.636 -8.198 20.397 1.00 93.75 82 LEU A N 1
ATOM 689 C CA . LEU A 1 82 ? -17.330 -7.317 21.530 1.00 93.75 82 LEU A CA 1
ATOM 690 C C . LEU A 1 82 ? -18.336 -6.167 21.665 1.00 93.75 82 LEU A C 1
ATOM 692 O O . LEU A 1 82 ? -18.760 -5.858 22.778 1.00 93.75 82 LEU A O 1
ATOM 696 N N . ASN A 1 83 ? -18.756 -5.564 20.552 1.00 93.19 83 ASN A N 1
ATOM 697 C CA . ASN A 1 83 ? -19.769 -4.508 20.565 1.00 93.19 83 ASN A CA 1
ATOM 698 C C . ASN A 1 83 ? -21.135 -5.031 21.032 1.00 93.19 83 ASN A C 1
ATOM 700 O O . ASN A 1 83 ? -21.774 -4.396 21.868 1.00 93.19 83 ASN A O 1
ATOM 704 N N . GLU A 1 84 ? -21.557 -6.209 20.569 1.00 94.88 84 GLU A N 1
ATOM 705 C CA . GLU A 1 84 ? -22.800 -6.843 21.032 1.00 94.88 84 GLU A CA 1
ATOM 706 C C . GLU A 1 84 ? -22.755 -7.162 22.536 1.00 94.88 84 GLU A C 1
ATOM 708 O O . GLU A 1 84 ? -23.729 -6.944 23.262 1.00 94.88 84 GLU A O 1
ATOM 713 N N . GLN A 1 85 ? -21.610 -7.636 23.039 1.00 93.56 85 GLN A N 1
ATOM 714 C CA . GLN A 1 85 ? -21.409 -7.860 24.473 1.00 93.56 85 GLN A CA 1
ATOM 715 C C . GLN A 1 85 ? -21.473 -6.556 25.275 1.00 93.56 85 GLN A C 1
ATOM 717 O O . GLN A 1 85 ? -22.076 -6.525 26.351 1.00 93.56 85 GLN A O 1
ATOM 722 N N . LEU A 1 86 ? -20.888 -5.474 24.755 1.00 92.50 86 LEU A N 1
ATOM 723 C CA . LEU A 1 86 ? -20.927 -4.161 25.391 1.00 92.50 86 LEU A CA 1
ATOM 724 C C . LEU A 1 86 ? -22.361 -3.627 25.490 1.00 92.50 86 LEU A C 1
ATOM 726 O O . LEU A 1 86 ? -22.775 -3.213 26.573 1.00 92.50 86 LEU A O 1
ATOM 730 N N . GLU A 1 87 ? -23.135 -3.686 24.406 1.00 94.00 87 GLU A N 1
ATOM 731 C CA . GLU A 1 87 ? -24.537 -3.251 24.405 1.00 94.00 87 GLU A CA 1
ATOM 732 C C . GLU A 1 87 ? -25.394 -4.059 25.388 1.00 94.00 87 GLU A C 1
ATOM 734 O O . GLU A 1 87 ? -26.211 -3.497 26.123 1.00 94.00 87 GLU A O 1
ATOM 739 N N . ASN A 1 88 ? -25.199 -5.378 25.448 1.00 94.25 88 ASN A N 1
ATOM 740 C CA . ASN A 1 88 ? -25.914 -6.227 26.401 1.00 94.25 88 ASN A CA 1
ATOM 741 C C . ASN A 1 88 ? -25.553 -5.887 27.852 1.00 94.25 88 ASN A C 1
ATOM 743 O O . ASN A 1 88 ? -26.437 -5.801 28.707 1.00 94.25 88 ASN A O 1
ATOM 747 N N . ASN A 1 89 ? -24.276 -5.629 28.136 1.00 92.00 89 ASN A N 1
ATOM 748 C CA . ASN A 1 89 ? -23.839 -5.209 29.466 1.00 92.00 89 ASN A CA 1
ATOM 749 C C . ASN A 1 89 ? -24.409 -3.841 29.858 1.00 92.00 89 ASN A C 1
ATOM 751 O O . ASN A 1 89 ? -24.830 -3.668 31.002 1.00 92.00 89 ASN A O 1
ATOM 755 N N . GLN A 1 90 ? -24.486 -2.891 28.923 1.00 91.00 90 GLN A N 1
ATOM 756 C CA . GLN A 1 90 ? -25.123 -1.592 29.160 1.00 91.00 90 GLN A CA 1
ATOM 757 C C . GLN A 1 90 ? -26.607 -1.752 29.517 1.00 91.00 90 GLN A C 1
ATOM 759 O O . GLN A 1 90 ? -27.047 -1.222 30.537 1.00 91.00 90 GLN A O 1
ATOM 764 N N . LYS A 1 91 ? -27.359 -2.562 28.758 1.00 92.88 91 LYS A N 1
ATOM 765 C CA . LYS A 1 91 ? -28.773 -2.862 29.055 1.00 92.88 91 LYS A CA 1
ATOM 766 C C . LYS A 1 91 ? -28.950 -3.513 30.430 1.00 92.88 91 LYS A C 1
ATOM 768 O O . LYS A 1 91 ? -29.835 -3.120 31.189 1.00 92.88 91 LYS A O 1
ATOM 773 N N . ASN A 1 92 ? -28.092 -4.470 30.782 1.00 91.94 92 ASN A N 1
ATOM 774 C CA . ASN A 1 92 ? -28.131 -5.129 32.091 1.00 91.94 92 ASN A CA 1
ATOM 775 C C . ASN A 1 92 ? -27.847 -4.151 33.238 1.00 91.94 92 ASN A C 1
ATOM 777 O O . ASN A 1 92 ? -28.521 -4.189 34.270 1.00 91.94 92 ASN A O 1
ATOM 781 N N . MET A 1 93 ? -26.884 -3.245 33.055 1.00 86.06 93 MET A N 1
ATOM 782 C CA . MET A 1 93 ? -26.578 -2.206 34.037 1.00 86.06 93 MET A CA 1
ATOM 783 C C . MET A 1 93 ? -27.737 -1.223 34.212 1.00 86.06 93 MET A C 1
ATOM 785 O O . MET A 1 93 ? -28.077 -0.889 35.346 1.00 86.06 93 MET A O 1
ATOM 789 N N . GLU A 1 94 ? -28.396 -0.804 33.132 1.00 87.56 94 GLU A N 1
ATOM 790 C CA . GLU A 1 94 ? -29.589 0.047 33.220 1.00 87.56 94 GLU A CA 1
ATOM 791 C C . GLU A 1 94 ? -30.739 -0.627 33.980 1.00 87.56 94 GLU A C 1
ATOM 793 O O . GLU A 1 94 ? -31.403 0.022 34.795 1.00 87.56 94 GLU A O 1
ATOM 798 N N . LEU A 1 95 ? -30.966 -1.926 33.756 1.00 87.50 95 LEU A N 1
ATOM 799 C CA . LEU A 1 95 ? -31.965 -2.700 34.498 1.00 87.50 95 LEU A CA 1
ATOM 800 C C . LEU A 1 95 ? -31.634 -2.755 35.996 1.00 87.50 95 LEU A C 1
ATOM 802 O O . LEU A 1 95 ? -32.497 -2.457 36.822 1.00 87.50 95 LEU A O 1
ATOM 806 N N . LEU A 1 96 ? -30.377 -3.043 36.345 1.00 81.44 96 LEU A N 1
ATOM 807 C CA . LEU A 1 96 ? -29.902 -3.059 37.733 1.00 81.44 96 LEU A CA 1
ATOM 808 C C . LEU A 1 96 ? -30.032 -1.693 38.418 1.00 81.44 96 LEU A C 1
ATOM 810 O O . LEU A 1 96 ? -30.394 -1.624 39.595 1.00 81.44 96 LEU A O 1
ATOM 814 N N . ILE A 1 97 ? -29.747 -0.601 37.703 1.00 80.31 97 ILE A N 1
ATOM 815 C CA . ILE A 1 97 ? -29.906 0.764 38.223 1.00 80.31 97 ILE A CA 1
ATOM 816 C C . ILE A 1 97 ? -31.382 1.046 38.524 1.00 80.31 97 ILE A C 1
ATOM 818 O O . ILE A 1 97 ? -31.696 1.507 39.625 1.00 80.31 97 ILE A O 1
ATOM 822 N N . LYS A 1 98 ? -32.294 0.726 37.596 1.00 80.62 98 LYS A N 1
ATOM 823 C CA . LYS A 1 98 ? -33.744 0.900 37.799 1.00 80.62 98 LYS A CA 1
ATOM 824 C C . LYS A 1 98 ? -34.250 0.087 38.992 1.00 80.62 98 LYS A C 1
ATOM 826 O O . LYS A 1 98 ? -34.982 0.614 39.826 1.00 80.62 98 LYS A O 1
ATOM 831 N N . GLU A 1 99 ? -33.822 -1.167 39.119 1.00 78.00 99 GLU A N 1
ATOM 832 C CA . GLU A 1 99 ? -34.221 -2.040 40.225 1.00 78.00 99 GLU A CA 1
ATOM 833 C C . GLU A 1 99 ? -33.707 -1.534 41.583 1.00 78.00 99 GLU A C 1
ATOM 835 O O . GLU A 1 99 ? -34.464 -1.464 42.555 1.00 78.00 99 GLU A O 1
ATOM 840 N N . LYS A 1 100 ? -32.437 -1.114 41.664 1.00 75.56 100 LYS A N 1
ATOM 841 C CA . LYS A 1 100 ? -31.874 -0.549 42.900 1.00 75.56 100 LYS A CA 1
ATOM 842 C C . LYS A 1 100 ? -32.528 0.770 43.296 1.00 75.56 100 LYS A C 1
ATOM 844 O O . LYS A 1 100 ? -32.771 0.962 44.485 1.00 75.56 100 LYS A O 1
ATOM 849 N N . SER A 1 101 ? -32.826 1.649 42.338 1.00 70.75 101 SER A N 1
ATOM 850 C CA . SER A 1 101 ? -33.535 2.907 42.608 1.00 70.75 101 SER A CA 1
ATOM 851 C C . SER A 1 101 ? -34.918 2.638 43.200 1.00 70.75 101 SER A C 1
ATOM 853 O O . SER A 1 101 ? -35.253 3.177 44.252 1.00 70.75 101 SER A O 1
ATOM 855 N N . ASN A 1 102 ? -35.677 1.720 42.593 1.00 71.62 102 ASN A N 1
ATOM 856 C CA . ASN A 1 102 ? -37.001 1.334 43.080 1.00 71.62 102 ASN A CA 1
ATOM 857 C C . ASN A 1 102 ? -36.962 0.763 44.507 1.00 71.62 102 ASN A C 1
ATOM 859 O O . ASN A 1 102 ? -37.778 1.147 45.345 1.00 71.62 102 ASN A O 1
ATOM 863 N N . ASN A 1 103 ? -35.986 -0.099 44.802 1.00 69.38 103 ASN A N 1
ATOM 864 C CA . ASN A 1 103 ? -35.796 -0.667 46.138 1.00 69.38 103 ASN A CA 1
ATOM 865 C C . ASN A 1 103 ? -35.395 0.389 47.187 1.00 69.38 103 ASN A C 1
ATOM 867 O O . ASN A 1 103 ? -35.771 0.282 48.358 1.00 69.38 103 ASN A O 1
ATOM 871 N N . LEU A 1 104 ? -34.615 1.404 46.800 1.00 67.12 104 LEU A N 1
ATOM 872 C CA . LEU A 1 104 ? -34.194 2.475 47.705 1.00 67.12 104 LEU A CA 1
ATOM 873 C C . LEU A 1 104 ? -35.374 3.379 48.087 1.00 67.12 104 LEU A C 1
ATOM 875 O O . LEU A 1 104 ? -35.525 3.716 49.266 1.00 67.12 104 LEU A O 1
ATOM 879 N N . ASP A 1 105 ? -36.231 3.705 47.120 1.00 68.44 105 ASP A N 1
ATOM 880 C CA . ASP A 1 105 ? -37.451 4.486 47.338 1.00 68.44 105 ASP A CA 1
ATOM 881 C C . ASP A 1 105 ? -38.417 3.757 48.280 1.00 68.44 105 ASP A C 1
ATOM 883 O O . ASP A 1 105 ? -38.921 4.345 49.239 1.00 68.44 105 ASP A O 1
ATOM 887 N N . GLU A 1 106 ? -38.610 2.450 48.085 1.00 68.50 106 GLU A N 1
ATOM 888 C CA . GLU A 1 106 ? -39.454 1.619 48.953 1.00 68.50 106 GLU A CA 1
ATOM 889 C C . GLU A 1 106 ? -38.901 1.517 50.377 1.00 68.50 106 GLU A C 1
ATOM 891 O O . GLU A 1 106 ? -39.626 1.736 51.351 1.00 68.50 106 GLU A O 1
ATOM 896 N N . LYS A 1 107 ? -37.595 1.268 50.531 1.00 74.88 107 LYS A N 1
ATOM 897 C CA . LYS A 1 107 ? -36.950 1.203 51.851 1.00 74.88 107 LYS A CA 1
ATOM 898 C C . LYS A 1 107 ? -37.012 2.545 52.585 1.00 74.88 107 LYS A C 1
ATOM 900 O O . LYS A 1 107 ? -37.149 2.571 53.810 1.00 74.88 107 LYS A O 1
ATOM 905 N N . THR A 1 108 ? -36.916 3.653 51.856 1.00 72.44 108 THR A N 1
ATOM 906 C CA . THR A 1 108 ? -37.028 5.007 52.414 1.00 72.44 108 THR A CA 1
ATOM 907 C C . THR A 1 108 ? -38.466 5.309 52.833 1.00 72.44 108 THR A C 1
ATOM 909 O O . THR A 1 108 ? -38.682 5.784 53.947 1.00 72.44 108 THR A O 1
ATOM 912 N N . ALA A 1 109 ? -39.456 4.937 52.019 1.00 67.69 109 ALA A N 1
ATOM 913 C CA . ALA A 1 109 ? -40.870 5.070 52.359 1.00 67.69 109 ALA A CA 1
ATOM 914 C C . ALA A 1 109 ? -41.251 4.252 53.609 1.00 67.69 109 ALA A C 1
ATOM 916 O O . ALA A 1 109 ? -41.904 4.777 54.511 1.00 67.69 109 ALA A O 1
ATOM 917 N N . ILE A 1 110 ? -40.771 3.007 53.727 1.00 71.31 110 ILE A N 1
ATOM 918 C CA . ILE A 1 110 ? -40.982 2.159 54.916 1.00 71.31 110 ILE A CA 1
ATOM 919 C C . ILE A 1 110 ? -40.341 2.780 56.162 1.00 71.31 110 ILE A C 1
ATOM 921 O O . ILE A 1 110 ? -40.948 2.789 57.234 1.00 71.31 110 ILE A O 1
ATOM 925 N N . LYS A 1 111 ? -39.127 3.335 56.046 1.00 72.00 111 LYS A N 1
ATOM 926 C CA . LYS A 1 111 ? -38.500 4.060 57.159 1.00 72.00 111 LYS A CA 1
ATOM 927 C C . LYS A 1 111 ? -39.371 5.228 57.611 1.00 72.00 111 LYS A C 1
ATOM 929 O O . LYS A 1 111 ? -39.613 5.333 58.805 1.00 72.00 111 LYS A O 1
ATOM 934 N N . ILE A 1 112 ? -39.886 6.042 56.686 1.00 67.81 112 ILE A N 1
ATOM 935 C CA . ILE A 1 112 ? -40.743 7.195 57.009 1.00 67.81 112 ILE A CA 1
ATOM 936 C C . ILE A 1 112 ? -42.038 6.760 57.710 1.00 67.81 112 ILE A C 1
ATOM 938 O O . ILE A 1 112 ? -42.412 7.360 58.718 1.00 67.81 112 ILE A O 1
ATOM 942 N N . LEU A 1 113 ? -42.676 5.674 57.261 1.00 67.62 113 LEU A N 1
ATOM 943 C CA . LEU A 1 113 ? -43.837 5.091 57.947 1.00 67.62 113 LEU A CA 1
ATOM 944 C C . LEU A 1 113 ? -43.504 4.686 59.399 1.00 67.62 113 LEU A C 1
ATOM 946 O O . LEU A 1 113 ? -44.304 4.914 60.313 1.00 67.62 113 LEU A O 1
ATOM 950 N N . ASN A 1 114 ? -42.294 4.167 59.629 1.00 67.31 114 ASN A N 1
ATOM 951 C CA . ASN A 1 114 ? -41.851 3.647 60.923 1.00 67.31 114 ASN A CA 1
ATOM 952 C C . ASN A 1 114 ? -41.293 4.699 61.902 1.00 67.31 114 ASN A C 1
ATOM 954 O O . ASN A 1 114 ? -41.206 4.389 63.095 1.00 67.31 114 ASN A O 1
ATOM 958 N N . ILE A 1 115 ? -40.982 5.930 61.460 1.00 65.62 115 ILE A N 1
ATOM 959 C CA . ILE A 1 115 ? -40.417 7.024 62.293 1.00 65.62 115 ILE A CA 1
ATOM 960 C C . ILE A 1 115 ? -41.281 7.337 63.539 1.00 65.62 115 ILE A C 1
ATOM 962 O O . ILE A 1 115 ? -40.770 7.807 64.553 1.00 65.62 115 ILE A O 1
ATOM 966 N N . GLY A 1 116 ? -42.577 7.009 63.528 1.00 57.28 116 GLY A N 1
ATOM 967 C CA . GLY A 1 116 ? -43.489 7.268 64.653 1.00 57.28 116 GLY A CA 1
ATOM 968 C C . GLY A 1 116 ? -43.549 6.210 65.766 1.00 57.28 116 GLY A C 1
ATOM 969 O O . GLY A 1 116 ? -44.186 6.463 66.781 1.00 57.28 116 GLY A O 1
ATOM 970 N N . SER A 1 117 ? -42.942 5.027 65.615 1.00 59.03 117 SER A N 1
ATOM 971 C CA . SER A 1 117 ? -43.326 3.851 66.426 1.00 59.03 117 SER A CA 1
ATOM 972 C C . SER A 1 117 ? -42.623 3.668 67.784 1.00 59.03 117 SER A C 1
ATOM 974 O O . SER A 1 117 ? -43.146 2.924 68.611 1.00 59.03 117 SER A O 1
ATOM 976 N N . LYS A 1 118 ? -41.486 4.327 68.070 1.00 55.03 118 LYS A N 1
ATOM 977 C CA . LYS A 1 118 ? -40.816 4.217 69.393 1.00 55.03 118 LYS A CA 1
ATOM 978 C C . LYS A 1 118 ? -40.192 5.515 69.925 1.00 55.03 118 LYS A C 1
ATOM 980 O O . LYS A 1 118 ? -40.442 5.875 71.070 1.00 55.03 118 LYS A O 1
ATOM 985 N N . GLU A 1 119 ? -39.428 6.259 69.123 1.00 50.91 119 GLU A N 1
ATOM 986 C CA . GLU A 1 119 ? -38.672 7.433 69.615 1.00 50.91 119 GLU A CA 1
ATOM 987 C C . GLU A 1 119 ? -39.508 8.711 69.800 1.00 50.91 119 GLU A C 1
ATOM 989 O O . GLU A 1 119 ? -39.288 9.466 70.749 1.00 50.91 119 GLU A O 1
ATOM 994 N N . LEU A 1 120 ? -40.506 8.955 68.945 1.00 54.16 120 LEU A N 1
ATOM 995 C CA . LEU A 1 120 ? -41.399 10.116 69.075 1.00 54.16 120 LEU A CA 1
ATOM 996 C C . LEU A 1 120 ? -42.479 9.932 70.146 1.00 54.16 120 LEU A C 1
ATOM 998 O O . LEU A 1 120 ? -42.942 10.926 70.700 1.00 54.16 120 LEU A O 1
ATOM 1002 N N . ILE A 1 121 ? -42.874 8.693 70.453 1.00 56.12 121 ILE A N 1
ATOM 1003 C CA . ILE A 1 121 ? -43.822 8.397 71.540 1.00 56.12 121 ILE A CA 1
ATOM 1004 C C . ILE A 1 121 ? -43.181 8.766 72.884 1.00 56.12 121 ILE A C 1
ATOM 1006 O O . ILE A 1 121 ? -43.800 9.458 73.685 1.00 56.12 121 ILE A O 1
ATOM 1010 N N . HIS A 1 122 ? -41.905 8.421 73.090 1.00 51.75 122 HIS A N 1
ATOM 1011 C CA . HIS A 1 122 ? -41.179 8.790 74.308 1.00 51.75 122 HIS A CA 1
ATOM 1012 C C . HIS A 1 122 ? -40.954 10.304 74.464 1.00 51.75 122 HIS A C 1
ATOM 1014 O O . HIS A 1 122 ? -40.995 10.799 75.587 1.00 51.75 122 HIS A O 1
ATOM 1020 N N . LYS A 1 123 ? -40.771 11.060 73.370 1.00 51.88 123 LYS A N 1
ATOM 1021 C CA . LYS A 1 123 ? -40.643 12.531 73.428 1.00 51.88 123 LYS A CA 1
ATOM 1022 C C . LYS A 1 123 ? -41.987 13.272 73.542 1.00 51.88 123 LYS A C 1
ATOM 1024 O O . LYS A 1 123 ? -42.017 14.335 74.155 1.00 51.88 123 LYS A O 1
ATOM 1029 N N . ARG A 1 124 ? -43.092 12.725 73.009 1.00 53.41 124 ARG A N 1
ATOM 1030 C CA . ARG A 1 124 ? -44.453 13.302 73.119 1.00 53.41 124 ARG A CA 1
ATOM 1031 C C . ARG A 1 124 ? -44.968 13.337 74.560 1.00 53.41 124 ARG A C 1
ATOM 1033 O O . ARG A 1 124 ? -45.534 14.336 74.975 1.00 53.41 124 ARG A O 1
ATOM 1040 N N . VAL A 1 125 ? -44.660 12.317 75.363 1.00 54.00 125 VAL A N 1
ATOM 1041 C CA . VAL A 1 125 ? -45.076 12.229 76.781 1.00 54.00 125 VAL A CA 1
ATOM 1042 C C . VAL A 1 125 ? -44.516 13.372 77.658 1.00 54.00 125 VAL A C 1
ATOM 1044 O O . VAL A 1 125 ? -45.009 13.604 78.761 1.00 54.00 125 VAL A O 1
ATOM 1047 N N . HIS A 1 126 ? -43.510 14.121 77.191 1.00 52.38 126 HIS A N 1
ATOM 1048 C CA . HIS A 1 126 ? -42.823 15.144 77.987 1.00 52.38 126 HIS A CA 1
ATOM 1049 C C . HIS A 1 126 ? -43.158 16.606 77.663 1.00 52.38 126 HIS A C 1
ATOM 1051 O O . HIS A 1 126 ? -42.669 17.476 78.381 1.00 52.38 126 HIS A O 1
ATOM 1057 N N . ASN A 1 127 ? -43.996 16.922 76.667 1.00 53.38 127 ASN A N 1
ATOM 1058 C CA . ASN A 1 127 ? -44.231 18.322 76.290 1.00 53.38 127 ASN A CA 1
ATOM 1059 C C . ASN A 1 127 ? -45.722 18.659 76.103 1.00 53.38 127 ASN A C 1
ATOM 1061 O O . ASN A 1 127 ? -46.256 18.571 75.005 1.00 53.38 127 ASN A O 1
ATOM 1065 N N . LYS A 1 128 ? -46.385 19.094 77.184 1.00 57.81 128 LYS A N 1
ATOM 1066 C CA . LYS A 1 128 ? -47.842 19.348 77.263 1.00 57.81 128 LYS A CA 1
ATOM 1067 C C . LYS A 1 128 ? -48.358 20.587 76.501 1.00 57.81 128 LYS A C 1
ATOM 1069 O O . LYS A 1 128 ? -49.547 20.872 76.570 1.00 57.81 128 LYS A O 1
ATOM 1074 N N . ASN A 1 129 ? -47.492 21.335 75.812 1.00 58.19 129 ASN A N 1
ATOM 1075 C CA . ASN A 1 129 ? -47.825 22.646 75.226 1.00 58.19 129 ASN A CA 1
ATOM 1076 C C . ASN A 1 129 ? -47.889 22.664 73.688 1.00 58.19 129 ASN A C 1
ATOM 1078 O O . ASN A 1 129 ? -47.903 23.737 73.089 1.00 58.19 129 ASN A O 1
ATOM 1082 N N . VAL A 1 130 ? -47.897 21.506 73.031 1.00 57.97 130 VAL A N 1
ATOM 1083 C CA . VAL A 1 130 ? -48.003 21.418 71.568 1.00 57.97 130 VAL A CA 1
ATOM 1084 C C . VAL A 1 130 ? -49.391 20.894 71.217 1.00 57.97 130 VAL A C 1
ATOM 1086 O O . VAL A 1 130 ? -49.888 20.003 71.893 1.00 57.97 130 VAL A O 1
ATOM 1089 N N . ASP A 1 131 ? -50.020 21.444 70.178 1.00 64.25 131 ASP A N 1
ATOM 1090 C CA . ASP A 1 131 ? -51.338 21.025 69.688 1.00 64.25 131 ASP A CA 1
ATOM 1091 C C . ASP A 1 131 ? -51.242 19.615 69.059 1.00 64.25 131 ASP A C 1
ATOM 1093 O O . ASP A 1 131 ? -51.112 19.424 67.846 1.00 64.25 131 ASP A O 1
ATOM 1097 N N . GLU A 1 132 ? -51.169 18.604 69.930 1.00 59.66 132 GLU A N 1
ATOM 1098 C CA . GLU A 1 132 ? -50.839 17.204 69.632 1.00 59.66 132 GLU A CA 1
ATOM 1099 C C . GLU A 1 132 ? -51.792 16.584 68.612 1.00 59.66 132 GLU A C 1
ATOM 1101 O O . GLU A 1 132 ? -51.372 15.771 67.784 1.00 59.66 132 GLU A O 1
ATOM 1106 N N . LEU A 1 133 ? -53.059 16.998 68.643 1.00 60.94 133 LEU A N 1
ATOM 1107 C CA . LEU A 1 133 ? -54.103 16.493 67.761 1.00 60.94 133 LEU A CA 1
ATOM 1108 C C . LEU A 1 133 ? -53.854 16.908 66.304 1.00 60.94 133 LEU A C 1
ATOM 1110 O O . LEU A 1 133 ? -53.987 16.089 65.394 1.00 60.94 133 LEU A O 1
ATOM 1114 N N . SER A 1 134 ? -53.433 18.156 66.090 1.00 65.62 134 SER A N 1
ATOM 1115 C CA . SER A 1 134 ? -53.145 18.723 64.771 1.00 65.62 134 SER A CA 1
ATOM 1116 C C . SER A 1 134 ? -51.898 18.087 64.146 1.00 65.62 134 SER A C 1
ATOM 1118 O O . SER A 1 134 ? -51.915 17.701 62.977 1.00 65.62 134 SER A O 1
ATOM 1120 N N . ASN A 1 135 ? -50.843 17.871 64.939 1.00 66.00 135 ASN A N 1
ATOM 1121 C CA . ASN A 1 135 ? -49.614 17.218 64.474 1.00 66.00 135 ASN A CA 1
ATOM 1122 C C . ASN A 1 135 ? -49.788 15.714 64.220 1.00 66.00 135 ASN A C 1
ATOM 1124 O O . ASN A 1 135 ? -49.254 15.197 63.240 1.00 66.00 135 ASN A O 1
ATOM 1128 N N . LEU A 1 136 ? -50.546 15.008 65.066 1.00 69.38 136 LEU A N 1
ATOM 1129 C CA . LEU A 1 136 ? -50.857 13.593 64.853 1.00 69.38 136 LEU A CA 1
ATOM 1130 C C . LEU A 1 136 ? -51.731 13.401 63.609 1.00 69.38 136 LEU A C 1
ATOM 1132 O O . LEU A 1 136 ? -51.495 12.475 62.838 1.00 69.38 136 LEU A O 1
ATOM 1136 N N . LYS A 1 137 ? -52.706 14.290 63.389 1.00 75.50 137 LYS A N 1
ATOM 1137 C CA . LYS A 1 137 ? -53.553 14.273 62.192 1.00 75.50 137 LYS A CA 1
ATOM 1138 C C . LYS A 1 137 ? -52.727 14.466 60.921 1.00 75.50 137 LYS A C 1
ATOM 1140 O O . LYS A 1 137 ? -52.886 13.691 59.985 1.00 75.50 137 LYS A O 1
ATOM 1145 N N . LEU A 1 138 ? -51.807 15.431 60.923 1.00 72.06 138 LEU A N 1
ATOM 1146 C CA . LEU A 1 138 ? -50.895 15.663 59.804 1.00 72.06 138 LEU A CA 1
ATOM 1147 C C . LEU A 1 138 ? -49.973 14.451 59.572 1.00 72.06 138 LEU A C 1
ATOM 1149 O O . LEU A 1 138 ? -49.798 14.015 58.440 1.00 72.06 138 LEU A O 1
ATOM 1153 N N . GLU A 1 139 ? -49.413 13.865 60.638 1.00 74.00 139 GLU A N 1
ATOM 1154 C CA . GLU A 1 139 ? -48.576 12.657 60.560 1.00 74.00 139 GLU A CA 1
ATOM 1155 C C . GLU A 1 139 ? -49.342 11.476 59.944 1.00 74.00 139 GLU A C 1
ATOM 1157 O O . GLU A 1 139 ? -48.810 10.791 59.069 1.00 74.00 139 GLU A O 1
ATOM 1162 N N . LEU A 1 140 ? -50.585 11.244 60.376 1.00 78.31 140 LEU A N 1
ATOM 1163 C CA . LEU A 1 140 ? -51.448 10.192 59.836 1.00 78.31 140 LEU A CA 1
ATOM 1164 C C . LEU A 1 140 ? -51.782 10.441 58.364 1.00 78.31 140 LEU A C 1
ATOM 1166 O O . LEU A 1 140 ? -51.648 9.527 57.559 1.00 78.31 140 LEU A O 1
ATOM 1170 N N . GLU A 1 141 ? -52.110 11.676 57.987 1.00 78.00 141 GLU A N 1
ATOM 1171 C CA . GLU A 1 141 ? -52.406 12.046 56.600 1.00 78.00 141 GLU A CA 1
ATOM 1172 C C . GLU A 1 141 ? -51.186 11.861 55.678 1.00 78.00 141 GLU A C 1
ATOM 1174 O O . GLU A 1 141 ? -51.301 11.303 54.583 1.00 78.00 141 GLU A O 1
ATOM 1179 N N . TYR A 1 142 ? -49.984 12.231 56.138 1.00 76.12 142 TYR A N 1
ATOM 1180 C CA . TYR A 1 142 ? -48.739 11.969 55.409 1.00 76.12 142 TYR A CA 1
ATOM 1181 C C . TYR A 1 142 ? -48.453 10.470 55.272 1.00 76.12 142 TYR A C 1
ATOM 1183 O O . TYR A 1 142 ? -48.052 10.022 54.194 1.00 76.12 142 TYR A O 1
ATOM 1191 N N . LYS A 1 143 ? -48.667 9.679 56.330 1.00 79.69 143 LYS A N 1
ATOM 1192 C CA . LYS A 1 143 ? -48.489 8.221 56.283 1.00 79.69 143 LYS A CA 1
ATOM 1193 C C . LYS A 1 143 ? -49.501 7.558 55.356 1.00 79.69 143 LYS A C 1
ATOM 1195 O O . LYS A 1 143 ? -49.088 6.743 54.536 1.00 79.69 143 LYS A O 1
ATOM 1200 N N . ASP A 1 144 ? -50.768 7.959 55.399 1.00 78.94 144 ASP A N 1
ATOM 1201 C CA . ASP A 1 144 ? -51.821 7.466 54.506 1.00 78.94 144 ASP A CA 1
ATOM 1202 C C . ASP A 1 144 ? -51.545 7.833 53.046 1.00 78.94 144 ASP A C 1
ATOM 1204 O O . ASP A 1 144 ? -51.742 7.014 52.147 1.00 78.94 144 ASP A O 1
ATOM 1208 N N . MET A 1 145 ? -51.026 9.033 52.773 1.00 81.44 145 MET A N 1
ATOM 1209 C CA . MET A 1 145 ? -50.600 9.415 51.425 1.00 81.44 145 MET A CA 1
ATOM 1210 C C . MET A 1 145 ? -49.461 8.515 50.917 1.00 81.44 145 MET A C 1
ATOM 1212 O O . MET A 1 145 ? -49.485 8.090 49.757 1.00 81.44 145 MET A O 1
ATOM 1216 N N . ILE A 1 146 ? -48.472 8.213 51.763 1.00 77.19 146 ILE A N 1
ATOM 1217 C CA . ILE A 1 146 ? -47.360 7.311 51.423 1.00 77.19 146 ILE A CA 1
ATOM 1218 C C . ILE A 1 146 ? -47.887 5.893 51.170 1.00 77.19 146 ILE A C 1
ATOM 1220 O O . ILE A 1 146 ? -47.552 5.295 50.147 1.00 77.19 146 ILE A O 1
ATOM 1224 N N . LEU A 1 147 ? -48.765 5.385 52.037 1.00 78.56 147 LEU A N 1
ATOM 1225 C CA . LEU A 1 147 ? -49.393 4.066 51.914 1.00 78.56 147 LEU A CA 1
ATOM 1226 C C . LEU A 1 147 ? -50.201 3.953 50.615 1.00 78.56 147 LEU A C 1
ATOM 1228 O O . LEU A 1 147 ? -50.022 3.010 49.849 1.00 78.56 147 LEU A O 1
ATOM 1232 N N . ASN A 1 148 ? -51.003 4.968 50.292 1.00 78.69 148 ASN A N 1
ATOM 1233 C CA . ASN A 1 148 ? -51.778 5.028 49.054 1.00 78.69 148 ASN A CA 1
ATOM 1234 C C . ASN A 1 148 ? -50.903 5.091 47.793 1.00 78.69 148 ASN A C 1
ATOM 1236 O O . ASN A 1 148 ? -51.286 4.540 46.759 1.00 78.69 148 ASN A O 1
ATOM 1240 N N . LYS A 1 149 ? -49.742 5.758 47.841 1.00 78.50 149 LYS A N 1
ATOM 1241 C CA . LYS A 1 149 ? -48.778 5.767 46.726 1.00 78.50 149 LYS A CA 1
ATOM 1242 C C . LYS A 1 149 ? -48.101 4.405 46.552 1.00 78.50 149 LYS A C 1
ATOM 1244 O O . LYS A 1 149 ? -47.996 3.936 45.422 1.00 78.50 149 LYS A O 1
ATOM 1249 N N . LEU A 1 150 ? -47.702 3.755 47.647 1.00 72.88 150 LEU A N 1
ATOM 1250 C CA . LEU A 1 150 ? -47.097 2.419 47.623 1.00 72.88 150 LEU A CA 1
ATOM 1251 C C . LEU A 1 150 ? -48.079 1.355 47.117 1.00 72.88 150 LEU A C 1
ATOM 1253 O O . LEU A 1 150 ? -47.720 0.558 46.256 1.00 72.88 150 LEU A O 1
ATOM 1257 N N . MET A 1 151 ? -49.335 1.391 47.572 1.00 73.62 151 MET A N 1
ATOM 1258 C CA . MET A 1 151 ? -50.381 0.469 47.117 1.00 73.62 151 MET A CA 1
ATOM 1259 C C . MET A 1 151 ? -50.680 0.634 45.623 1.00 73.62 151 MET A C 1
ATOM 1261 O O . MET A 1 151 ? -50.768 -0.356 44.901 1.00 73.62 151 MET A O 1
ATOM 1265 N N . ARG A 1 152 ? -50.774 1.874 45.118 1.00 75.06 152 ARG A N 1
ATOM 1266 C CA . ARG A 1 152 ? -50.941 2.118 43.674 1.00 75.06 152 ARG A CA 1
ATOM 1267 C C . ARG A 1 152 ? -49.754 1.600 42.861 1.00 75.06 152 ARG A C 1
ATOM 1269 O O . ARG A 1 152 ? -49.980 1.005 41.813 1.00 75.06 152 ARG A O 1
ATOM 1276 N N . LYS A 1 153 ? -48.523 1.772 43.364 1.00 69.62 153 LYS A N 1
ATOM 1277 C CA . LYS A 1 153 ? -47.296 1.259 42.733 1.00 69.62 153 LYS A CA 1
ATOM 1278 C C . LYS A 1 153 ? -47.293 -0.275 42.661 1.00 69.62 153 LYS A C 1
ATOM 1280 O O . LYS A 1 153 ? -47.035 -0.833 41.599 1.00 69.62 153 LYS A O 1
ATOM 1285 N N . GLN A 1 154 ? -47.674 -0.958 43.743 1.00 66.81 154 GLN A N 1
ATOM 1286 C CA . GLN A 1 154 ? -47.779 -2.424 43.780 1.00 66.81 154 GLN A CA 1
ATOM 1287 C C . GLN A 1 154 ? -48.835 -2.975 42.813 1.00 66.81 154 GLN A C 1
ATOM 1289 O O . GLN A 1 154 ? -48.591 -3.985 42.153 1.00 66.81 154 GLN A O 1
ATOM 1294 N N . VAL A 1 155 ? -49.979 -2.293 42.682 1.00 63.25 155 VAL A N 1
ATOM 1295 C CA . VAL A 1 155 ? -51.040 -2.666 41.731 1.00 63.25 155 VAL A CA 1
ATOM 1296 C C . VAL A 1 155 ? -50.590 -2.459 40.281 1.00 63.25 155 VAL A C 1
ATOM 1298 O O . VAL A 1 155 ? -50.855 -3.316 39.443 1.00 63.25 155 VAL A O 1
ATOM 1301 N N . SER A 1 156 ? -49.864 -1.377 39.976 1.00 63.34 156 SER A N 1
ATOM 1302 C CA . SER A 1 156 ? -49.310 -1.151 38.632 1.00 63.34 156 SER A CA 1
ATOM 1303 C C . SER A 1 156 ? -48.161 -2.097 38.264 1.00 63.34 156 SER A C 1
ATOM 1305 O O . SER A 1 156 ? -47.945 -2.351 37.084 1.00 63.34 156 SER A O 1
ATOM 1307 N N . GLU A 1 157 ? -47.436 -2.629 39.251 1.00 56.81 157 GLU A N 1
ATOM 1308 C CA . GLU A 1 157 ? -46.307 -3.552 39.051 1.00 56.81 157 GLU A CA 1
ATOM 1309 C C . GLU A 1 157 ? -46.691 -5.039 39.196 1.00 56.81 157 GLU A C 1
ATOM 1311 O O . GLU A 1 157 ? -45.833 -5.910 39.058 1.00 56.81 157 GLU A O 1
ATOM 1316 N N . GLY A 1 158 ? -47.964 -5.357 39.470 1.00 53.84 158 GLY A N 1
ATOM 1317 C CA . GLY A 1 158 ? -48.474 -6.734 39.535 1.00 53.84 158 GLY A CA 1
ATOM 1318 C C . GLY A 1 158 ? -47.904 -7.600 40.671 1.00 53.84 158 GLY A C 1
ATOM 1319 O O . GLY A 1 158 ? -48.026 -8.823 40.625 1.00 53.84 158 GLY A O 1
ATOM 1320 N N . LYS A 1 159 ? -47.274 -7.006 41.694 1.00 51.44 159 LYS A N 1
ATOM 1321 C CA . LYS A 1 159 ? -46.616 -7.740 42.790 1.00 51.44 159 LYS A CA 1
ATOM 1322 C C . LYS A 1 159 ? -47.526 -7.864 44.015 1.00 51.44 159 LYS A C 1
ATOM 1324 O O . LYS A 1 159 ? -47.718 -6.902 44.752 1.00 51.44 159 LYS A O 1
ATOM 1329 N N . THR A 1 160 ? -48.020 -9.071 44.297 1.00 40.84 160 THR A N 1
ATOM 1330 C CA . THR A 1 160 ? -48.593 -9.434 45.606 1.00 40.84 160 THR A CA 1
ATOM 1331 C C . THR A 1 160 ? -47.485 -9.889 46.555 1.00 40.84 160 THR A C 1
ATOM 1333 O O . THR A 1 160 ? -46.876 -10.933 46.324 1.00 40.84 160 THR A O 1
ATOM 1336 N N . ILE A 1 161 ? -47.233 -9.147 47.637 1.00 44.94 161 ILE A N 1
ATOM 1337 C CA . ILE A 1 161 ? -46.293 -9.554 48.693 1.00 44.94 161 ILE A CA 1
ATOM 1338 C C . ILE A 1 161 ? -47.091 -10.112 49.878 1.00 44.94 161 ILE A C 1
ATOM 1340 O O . ILE A 1 161 ? -47.833 -9.386 50.537 1.00 44.94 161 ILE A O 1
ATOM 1344 N N . LYS A 1 162 ? -46.916 -11.408 50.164 1.00 39.66 162 LYS A N 1
ATOM 1345 C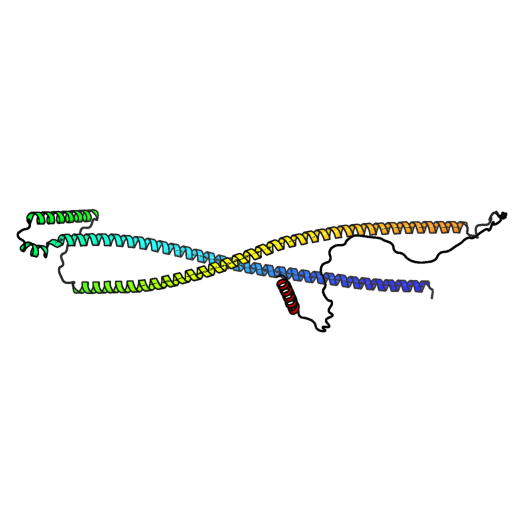 CA . LYS A 1 162 ? -47.222 -11.985 51.480 1.00 39.66 162 LYS A CA 1
ATOM 1346 C C . LYS A 1 162 ? -46.221 -11.409 52.481 1.00 39.66 162 LYS A C 1
ATOM 1348 O O . LYS A 1 162 ? -45.018 -11.596 52.320 1.00 39.66 162 LYS A O 1
ATOM 1353 N N . VAL A 1 163 ? -46.711 -10.701 53.492 1.00 35.25 163 VAL A N 1
ATOM 1354 C CA . VAL A 1 163 ? -45.879 -10.203 54.592 1.00 35.25 163 VAL A CA 1
ATOM 1355 C C . VAL A 1 163 ? -45.771 -11.309 55.640 1.00 35.25 163 VAL A C 1
ATOM 1357 O O . VAL A 1 163 ? -46.708 -11.538 56.401 1.00 35.25 163 VAL A O 1
ATOM 1360 N N . GLU A 1 164 ? -44.635 -12.001 55.668 1.00 33.59 164 GLU A N 1
ATOM 1361 C CA . GLU A 1 164 ? -44.226 -12.828 56.804 1.00 33.59 164 GLU A CA 1
ATOM 1362 C C . GLU A 1 164 ? -43.367 -11.984 57.751 1.00 33.59 164 GLU A C 1
ATOM 1364 O O . GLU A 1 164 ? -42.354 -11.402 57.361 1.00 33.59 164 GLU A O 1
ATOM 1369 N N . TYR A 1 165 ? -43.788 -11.903 59.012 1.00 34.97 165 TYR A N 1
ATOM 1370 C CA . TYR A 1 165 ? -42.987 -11.326 60.084 1.00 34.97 165 TYR A CA 1
ATOM 1371 C C . TYR A 1 165 ? -42.098 -12.417 60.680 1.00 34.97 165 TYR A C 1
ATOM 1373 O O . TYR A 1 165 ? -42.573 -13.247 61.450 1.00 34.97 165 TYR A O 1
ATOM 1381 N N . THR A 1 166 ? -40.800 -12.379 60.389 1.00 35.06 166 THR A N 1
ATOM 1382 C CA . THR A 1 166 ? -39.793 -13.124 61.158 1.00 35.06 166 THR A CA 1
ATOM 1383 C C . THR A 1 166 ? -38.908 -12.141 61.911 1.00 35.06 166 THR A C 1
ATOM 1385 O O . THR A 1 166 ? -38.093 -11.427 61.323 1.00 35.06 166 THR A O 1
ATOM 1388 N N . ASN A 1 167 ? -39.098 -12.090 63.229 1.00 40.78 167 ASN A N 1
ATOM 1389 C CA . ASN A 1 167 ? -38.229 -11.372 64.150 1.00 40.78 167 ASN A CA 1
ATOM 1390 C C . ASN A 1 167 ? -36.983 -12.207 64.480 1.00 40.78 167 ASN A C 1
ATOM 1392 O O . ASN A 1 167 ? -37.092 -13.377 64.820 1.00 40.78 167 ASN A O 1
ATOM 1396 N N . ASN A 1 168 ? -35.842 -11.513 64.488 1.00 48.06 168 ASN A N 1
ATOM 1397 C CA . ASN A 1 168 ? -34.705 -11.684 65.398 1.00 48.06 168 ASN A CA 1
ATOM 1398 C C . ASN A 1 168 ? -33.996 -13.048 65.494 1.00 48.06 168 ASN A C 1
ATOM 1400 O O . ASN A 1 168 ? -34.022 -13.635 66.565 1.00 48.06 168 ASN A O 1
ATOM 1404 N N . GLU A 1 169 ? -33.196 -13.422 64.485 1.00 49.19 169 GLU A N 1
ATOM 1405 C CA . GLU A 1 169 ? -31.981 -14.252 64.706 1.00 49.19 169 GLU A CA 1
ATOM 1406 C C . GLU A 1 169 ? -30.724 -13.826 63.893 1.00 49.19 169 GLU A C 1
ATOM 1408 O O . GLU A 1 169 ? -29.607 -14.207 64.230 1.00 49.19 169 GLU A O 1
ATOM 1413 N N . ASN A 1 170 ? -30.812 -12.919 62.908 1.00 55.22 170 ASN A N 1
ATOM 1414 C CA . ASN A 1 170 ? -29.728 -12.737 61.911 1.00 55.22 170 ASN A CA 1
ATOM 1415 C C . ASN A 1 170 ? -28.718 -11.599 62.181 1.00 55.22 170 ASN A C 1
ATOM 1417 O O . ASN A 1 170 ? -28.220 -10.968 61.245 1.00 55.22 170 ASN A O 1
ATOM 1421 N N . LYS A 1 171 ? -28.405 -11.276 63.442 1.00 55.00 171 LYS A N 1
ATOM 1422 C CA . LYS A 1 171 ? -27.473 -10.164 63.739 1.00 55.00 171 LYS A CA 1
ATOM 1423 C C . LYS A 1 171 ? -26.028 -10.487 63.318 1.00 55.00 171 LYS A C 1
ATOM 1425 O O . LYS A 1 171 ? -25.373 -9.648 62.709 1.00 55.00 171 LYS A O 1
ATOM 1430 N N . PHE A 1 172 ? -25.587 -11.725 63.549 1.00 53.69 172 PHE A N 1
ATOM 1431 C CA . PHE A 1 172 ? -24.238 -12.202 63.207 1.00 53.69 172 PHE A CA 1
ATOM 1432 C C . PHE A 1 172 ? -24.017 -12.344 61.691 1.00 53.69 172 PHE A C 1
ATOM 1434 O O . PHE A 1 172 ? -22.951 -12.039 61.161 1.00 53.69 172 PHE A O 1
ATOM 1441 N N . GLU A 1 173 ? -25.049 -12.771 60.966 1.00 61.00 173 GLU A N 1
ATOM 1442 C CA . GLU A 1 173 ? -24.973 -13.003 59.521 1.00 61.00 173 GLU A CA 1
ATOM 1443 C C . GLU A 1 173 ? -24.974 -11.692 58.717 1.00 61.00 173 GLU A C 1
ATOM 1445 O O . GLU A 1 173 ? -24.329 -11.587 57.672 1.00 61.00 173 GLU A O 1
ATOM 1450 N N . ASN A 1 174 ? -25.625 -10.651 59.247 1.00 64.12 174 ASN A N 1
ATOM 1451 C CA . ASN A 1 174 ? -25.584 -9.305 58.678 1.00 64.12 174 ASN A CA 1
ATOM 1452 C C . ASN A 1 174 ? -24.239 -8.598 58.910 1.00 64.12 174 ASN A C 1
ATOM 1454 O O . ASN A 1 174 ? -23.778 -7.900 58.009 1.00 64.12 174 ASN A O 1
ATOM 1458 N N . GLU A 1 175 ? -23.587 -8.791 60.062 1.00 69.81 175 GLU A N 1
ATOM 1459 C CA . GLU A 1 175 ? -22.225 -8.280 60.299 1.00 69.81 175 GLU A CA 1
ATOM 1460 C C . GLU A 1 175 ? -21.205 -8.947 59.371 1.00 69.81 175 GLU A C 1
ATOM 1462 O O . GLU A 1 175 ? -20.373 -8.262 58.775 1.00 69.81 175 GLU A O 1
ATOM 1467 N N . LYS A 1 176 ? -21.325 -10.262 59.156 1.00 75.50 176 LYS A N 1
ATOM 1468 C CA . LYS A 1 176 ? -20.473 -10.991 58.209 1.00 75.50 176 LYS A CA 1
ATOM 1469 C C . LYS A 1 176 ? -20.671 -10.508 56.766 1.00 75.50 176 LYS A C 1
ATOM 1471 O O . LYS A 1 176 ? -19.693 -10.196 56.091 1.00 75.50 176 LYS A O 1
ATOM 1476 N N . LYS A 1 177 ? -21.924 -10.334 56.323 1.00 82.88 177 LYS A N 1
ATOM 1477 C CA . LYS A 1 177 ? -22.241 -9.733 55.012 1.00 82.88 177 LYS A CA 1
ATOM 1478 C C . LYS A 1 177 ? -21.715 -8.306 54.871 1.00 82.88 177 LYS A C 1
ATOM 1480 O O . LYS A 1 177 ? -21.284 -7.923 53.787 1.00 82.88 177 LYS A O 1
ATOM 1485 N N . LEU A 1 178 ? -21.749 -7.510 55.939 1.00 77.06 178 LEU A N 1
ATOM 1486 C CA . LEU A 1 178 ? -21.219 -6.149 55.920 1.00 77.06 178 LEU A CA 1
ATOM 1487 C C . LEU A 1 178 ? -19.690 -6.148 55.775 1.00 77.06 178 LEU A C 1
ATOM 1489 O O . LEU A 1 178 ? -19.170 -5.377 54.972 1.00 77.06 178 LEU A O 1
ATOM 1493 N N . GLY A 1 179 ? -18.991 -7.044 56.479 1.00 84.06 179 GLY A N 1
ATOM 1494 C CA . GLY A 1 179 ? -17.546 -7.246 56.335 1.00 84.06 179 GLY A CA 1
ATOM 1495 C C . GLY A 1 179 ? -17.148 -7.703 54.929 1.00 84.06 179 GLY A C 1
ATOM 1496 O O . GLY A 1 179 ? -16.234 -7.137 54.336 1.00 84.06 179 GLY A O 1
ATOM 1497 N N . GLU A 1 180 ? -17.887 -8.650 54.346 1.00 88.12 180 GLU A N 1
ATOM 1498 C CA . GLU A 1 180 ? -17.677 -9.104 52.962 1.00 88.12 180 GLU A CA 1
ATOM 1499 C C . GLU A 1 180 ? -17.897 -7.980 51.935 1.00 88.12 180 GLU A C 1
ATOM 1501 O O . GLU A 1 180 ? -17.149 -7.865 50.965 1.00 88.12 180 GLU A O 1
ATOM 1506 N N . MET A 1 181 ? -18.898 -7.117 52.143 1.00 84.50 181 MET A N 1
ATOM 1507 C CA . MET A 1 181 ? -19.141 -5.953 51.280 1.00 84.50 181 MET A CA 1
ATOM 1508 C C . MET A 1 181 ? -18.037 -4.898 51.409 1.00 84.50 181 MET A C 1
ATOM 1510 O O . MET A 1 181 ? -17.659 -4.289 50.409 1.00 84.50 181 MET A O 1
ATOM 1514 N N . TYR A 1 182 ? -17.497 -4.699 52.613 1.00 86.38 182 TYR A N 1
ATOM 1515 C CA . TYR A 1 182 ? -16.378 -3.784 52.847 1.00 86.38 182 TYR A CA 1
ATOM 1516 C C . TYR A 1 182 ? -15.083 -4.292 52.207 1.00 86.38 182 TYR A C 1
ATOM 1518 O O . TYR A 1 182 ? -14.361 -3.515 51.587 1.00 86.38 182 TYR A O 1
ATOM 1526 N N . GLN A 1 183 ? -14.822 -5.599 52.292 1.00 88.69 183 GLN A N 1
ATOM 1527 C CA . GLN A 1 183 ? -13.669 -6.209 51.636 1.00 88.69 183 GLN A CA 1
ATOM 1528 C C . GLN A 1 183 ? -13.772 -6.091 50.112 1.00 88.69 183 GLN A C 1
ATOM 1530 O O . GLN A 1 183 ? -12.835 -5.622 49.480 1.00 88.69 183 GLN A O 1
ATOM 1535 N N . LYS A 1 184 ? -14.946 -6.375 49.527 1.00 90.44 184 LYS A N 1
ATOM 1536 C CA . LYS A 1 184 ? -15.190 -6.169 48.087 1.00 90.44 184 LYS A CA 1
ATOM 1537 C C . LYS A 1 184 ? -14.989 -4.720 47.645 1.00 90.44 184 LYS A C 1
ATOM 1539 O O . LYS A 1 184 ? -14.535 -4.481 46.531 1.00 90.44 184 LYS A O 1
ATOM 1544 N N . TYR A 1 185 ? -15.338 -3.752 48.493 1.00 88.88 185 TYR A N 1
ATOM 1545 C CA . TYR A 1 185 ? -15.066 -2.342 48.219 1.00 88.88 185 TYR A CA 1
ATOM 1546 C C . TYR A 1 185 ? -13.558 -2.054 48.199 1.00 88.88 185 TYR A C 1
ATOM 1548 O O . TYR A 1 185 ? -13.086 -1.403 47.272 1.00 88.88 185 TYR A O 1
ATOM 1556 N N . LEU A 1 186 ? -12.800 -2.563 49.175 1.00 87.38 186 LEU A N 1
ATOM 1557 C CA . LEU A 1 186 ? -11.342 -2.404 49.218 1.00 87.38 186 LEU A CA 1
ATOM 1558 C C . LEU A 1 186 ? -10.656 -3.065 48.015 1.00 87.38 186 LEU A C 1
ATOM 1560 O O . LEU A 1 186 ? -9.813 -2.433 47.381 1.00 87.38 186 LEU A O 1
ATOM 1564 N N . ASP A 1 187 ? -11.070 -4.281 47.657 1.00 87.38 187 ASP A N 1
ATOM 1565 C CA . ASP A 1 187 ? -10.554 -5.000 46.488 1.00 87.38 187 ASP A CA 1
ATOM 1566 C C . ASP A 1 187 ? -10.846 -4.208 45.199 1.00 87.38 187 ASP A C 1
ATOM 1568 O O . ASP A 1 187 ? -9.954 -3.977 44.386 1.00 87.38 187 ASP A O 1
ATOM 1572 N N . SER A 1 188 ? -12.063 -3.665 45.068 1.00 85.94 188 SER A N 1
ATOM 1573 C CA . SER A 1 188 ? -12.443 -2.821 43.930 1.00 85.94 188 SER A CA 1
ATOM 1574 C C . SER A 1 188 ? -11.648 -1.513 43.850 1.00 85.94 188 SER A C 1
ATOM 1576 O O . SER A 1 188 ? -11.430 -1.015 42.746 1.00 85.94 188 SER A O 1
ATOM 1578 N N . VAL A 1 189 ? -11.223 -0.935 44.978 1.00 86.56 189 VAL A N 1
ATOM 1579 C CA . VAL A 1 189 ? -10.345 0.248 44.996 1.00 86.56 189 VAL A CA 1
ATOM 1580 C C . VAL A 1 189 ? -8.936 -0.126 44.526 1.00 86.56 189 VAL A C 1
ATOM 1582 O O . VAL A 1 189 ? -8.370 0.589 43.698 1.00 86.56 189 VAL A O 1
ATOM 1585 N N . CYS A 1 190 ? -8.402 -1.268 44.973 1.00 83.75 190 CYS A N 1
ATOM 1586 C CA . CYS A 1 190 ? -7.122 -1.793 44.492 1.00 83.75 190 CYS A CA 1
ATOM 1587 C C . CYS A 1 190 ? -7.130 -2.077 42.982 1.00 83.75 190 CYS A C 1
ATOM 1589 O O . CYS A 1 190 ? -6.177 -1.717 42.286 1.00 83.75 190 CYS A O 1
ATOM 1591 N N . ASP A 1 191 ? -8.206 -2.664 42.455 1.00 89.44 191 ASP A N 1
ATOM 1592 C CA . ASP A 1 191 ? -8.362 -2.898 41.016 1.00 89.44 191 ASP A CA 1
ATOM 1593 C C . ASP A 1 191 ? -8.382 -1.585 40.227 1.00 89.44 191 ASP A C 1
ATOM 1595 O O . ASP A 1 191 ? -7.763 -1.475 39.167 1.00 89.44 191 ASP A O 1
ATOM 1599 N N . ASN A 1 192 ? -9.023 -0.549 40.771 1.00 88.88 192 ASN A N 1
ATOM 1600 C CA . ASN A 1 192 ? -9.088 0.765 40.136 1.00 88.88 192 ASN A CA 1
ATOM 1601 C C . ASN A 1 192 ? -7.706 1.443 40.061 1.00 88.88 192 ASN A C 1
ATOM 1603 O O . ASN A 1 192 ? -7.356 2.053 39.048 1.00 88.88 192 ASN A O 1
ATOM 1607 N N . ASP A 1 193 ? -6.878 1.289 41.098 1.00 90.38 193 ASP A N 1
ATOM 1608 C CA . ASP A 1 193 ? -5.491 1.768 41.089 1.00 90.38 193 ASP A CA 1
ATOM 1609 C C . ASP A 1 193 ? -4.624 1.019 40.067 1.00 90.38 193 ASP A C 1
ATOM 1611 O O . ASP A 1 193 ? -3.766 1.623 39.409 1.00 90.38 193 ASP A O 1
ATOM 1615 N N . ASN A 1 194 ? -4.855 -0.284 39.891 1.00 92.19 194 ASN A N 1
ATOM 1616 C CA . ASN A 1 194 ? -4.182 -1.080 38.867 1.00 92.19 194 ASN A CA 1
ATOM 1617 C C . ASN A 1 194 ? -4.587 -0.635 37.456 1.00 92.19 194 ASN A C 1
ATOM 1619 O O . ASN A 1 194 ? -3.711 -0.381 36.625 1.00 92.19 194 ASN A O 1
ATOM 1623 N N . LEU A 1 195 ? -5.884 -0.428 37.213 1.00 93.75 195 LEU A N 1
ATOM 1624 C CA . LEU A 1 195 ? -6.396 0.103 35.947 1.00 93.75 195 LEU A CA 1
ATOM 1625 C C . LEU A 1 195 ? -5.817 1.485 35.635 1.00 93.75 195 LEU A C 1
ATOM 1627 O O . LEU A 1 195 ? -5.401 1.747 34.509 1.00 93.75 195 LEU A O 1
ATOM 1631 N N . LYS A 1 196 ? -5.701 2.366 36.633 1.00 94.69 196 LYS A N 1
ATOM 1632 C CA . LYS A 1 196 ? -5.103 3.696 36.454 1.00 94.69 196 LYS A CA 1
ATOM 1633 C C . LYS A 1 196 ? -3.633 3.622 36.030 1.00 94.69 196 LYS A C 1
ATOM 1635 O O . LYS A 1 196 ? -3.190 4.404 35.188 1.00 94.69 196 LYS A O 1
ATOM 1640 N N . LYS A 1 197 ? -2.870 2.664 36.570 1.00 94.88 197 LYS A N 1
ATOM 1641 C CA . LYS A 1 197 ? -1.484 2.406 36.144 1.00 94.88 197 LYS A CA 1
ATOM 1642 C C . LYS A 1 197 ? -1.419 1.877 34.712 1.00 94.88 197 LYS A C 1
ATOM 1644 O O . LYS A 1 197 ? -0.538 2.301 33.967 1.00 94.88 197 LYS A O 1
ATOM 1649 N N . GLU A 1 198 ? -2.323 0.983 34.316 1.00 95.25 198 GLU A N 1
ATOM 1650 C CA . GLU A 1 198 ? -2.388 0.494 32.933 1.00 95.25 198 GLU A CA 1
ATOM 1651 C C . GLU A 1 198 ? -2.772 1.592 31.943 1.00 95.25 198 GLU A C 1
ATOM 1653 O O . GLU A 1 198 ? -2.110 1.731 30.916 1.00 95.25 198 GLU A O 1
ATOM 1658 N N . ILE A 1 199 ? -3.754 2.432 32.281 1.00 94.94 199 ILE A N 1
ATOM 1659 C CA . ILE A 1 199 ? -4.140 3.595 31.471 1.00 94.94 199 ILE A CA 1
ATOM 1660 C C . ILE A 1 199 ? -2.935 4.509 31.246 1.00 94.94 199 ILE A C 1
ATOM 1662 O O . ILE A 1 199 ? -2.673 4.902 30.113 1.00 94.94 199 ILE A O 1
ATOM 1666 N N . ASN A 1 200 ? -2.155 4.797 32.290 1.00 95.25 200 ASN A N 1
ATOM 1667 C CA . ASN A 1 200 ? -0.955 5.623 32.152 1.00 95.25 200 ASN A CA 1
ATOM 1668 C C . ASN A 1 200 ? 0.117 4.962 31.270 1.00 95.25 200 ASN A C 1
ATOM 1670 O O . ASN A 1 200 ? 0.734 5.639 30.450 1.00 95.25 200 ASN A O 1
ATOM 1674 N N . LYS A 1 201 ? 0.326 3.642 31.385 1.00 96.25 201 LYS A N 1
ATOM 1675 C CA . LYS A 1 201 ? 1.253 2.907 30.505 1.00 96.25 201 LYS A CA 1
ATOM 1676 C C . LYS A 1 201 ? 0.812 2.965 29.042 1.00 96.25 201 LYS A C 1
ATOM 1678 O O . LYS A 1 201 ? 1.636 3.220 28.168 1.00 96.25 201 LYS A O 1
ATOM 1683 N N . LEU A 1 202 ? -0.477 2.747 28.780 1.00 96.00 202 LEU A N 1
ATOM 1684 C CA . LEU A 1 202 ? -1.048 2.830 27.437 1.00 96.00 202 LEU A CA 1
ATOM 1685 C C . LEU A 1 202 ? -0.964 4.253 26.882 1.00 96.00 202 LEU A C 1
ATOM 1687 O O . LEU A 1 202 ? -0.618 4.429 25.719 1.00 96.00 202 LEU A O 1
ATOM 1691 N N . HIS A 1 203 ? -1.216 5.265 27.711 1.00 96.12 203 HIS A N 1
ATOM 1692 C CA . HIS A 1 203 ? -1.102 6.664 27.317 1.00 96.12 203 HIS A CA 1
ATOM 1693 C C . HIS A 1 203 ? 0.327 7.030 26.896 1.00 96.12 203 HIS A C 1
ATOM 1695 O O . HIS A 1 203 ? 0.514 7.635 25.844 1.00 96.12 203 HIS A O 1
ATOM 1701 N N . ASN A 1 204 ? 1.334 6.601 27.662 1.00 95.81 204 ASN A N 1
ATOM 1702 C CA . ASN A 1 204 ? 2.736 6.809 27.295 1.00 95.81 204 ASN A CA 1
ATOM 1703 C C . ASN A 1 204 ? 3.072 6.115 25.972 1.00 95.81 204 ASN A C 1
ATOM 1705 O O . ASN A 1 204 ? 3.615 6.752 25.079 1.00 95.81 204 ASN A O 1
ATOM 1709 N N . LYS A 1 205 ? 2.632 4.863 25.795 1.00 97.25 205 LYS A N 1
ATOM 1710 C CA . LYS A 1 205 ? 2.829 4.131 24.538 1.00 97.25 205 LYS A CA 1
ATOM 1711 C C . LYS A 1 205 ? 2.182 4.834 23.339 1.00 97.25 205 LYS A C 1
ATOM 1713 O O . LYS A 1 205 ? 2.748 4.838 22.254 1.00 97.25 205 LYS A O 1
ATOM 1718 N N . ILE A 1 206 ? 1.002 5.432 23.517 1.00 96.06 206 ILE A N 1
ATOM 1719 C CA . ILE A 1 206 ? 0.347 6.232 22.471 1.00 96.06 206 ILE A CA 1
ATOM 1720 C C . ILE A 1 206 ? 1.180 7.466 22.122 1.00 96.06 206 ILE A C 1
ATOM 1722 O O . ILE A 1 206 ? 1.291 7.804 20.947 1.00 96.06 206 ILE A O 1
ATOM 1726 N N . ASN A 1 207 ? 1.757 8.140 23.116 1.00 95.62 207 ASN A N 1
ATOM 1727 C CA . ASN A 1 207 ? 2.600 9.305 22.869 1.00 95.62 207 ASN A CA 1
ATOM 1728 C C . ASN A 1 207 ? 3.890 8.921 22.135 1.00 95.62 207 ASN A C 1
ATOM 1730 O O . ASN A 1 207 ? 4.235 9.596 21.171 1.00 95.62 207 ASN A O 1
ATOM 1734 N N . ASP A 1 208 ? 4.530 7.813 22.512 1.00 95.06 208 ASP A N 1
ATOM 1735 C CA . ASP A 1 208 ? 5.715 7.297 21.816 1.00 95.06 208 ASP A CA 1
ATOM 1736 C C . ASP A 1 208 ? 5.391 6.972 20.345 1.00 95.06 208 ASP A C 1
ATOM 1738 O O . ASP A 1 208 ? 6.075 7.445 19.439 1.00 95.06 208 ASP A O 1
ATOM 1742 N N . MET A 1 209 ? 4.277 6.271 20.089 1.00 95.50 209 MET A N 1
ATOM 1743 C CA . MET A 1 209 ? 3.831 5.960 18.721 1.00 95.50 209 MET A CA 1
ATOM 1744 C C . MET A 1 209 ? 3.532 7.215 17.889 1.00 95.50 209 MET A C 1
ATOM 1746 O O . MET A 1 209 ? 3.798 7.230 16.692 1.00 95.50 209 MET A O 1
ATOM 1750 N N . LYS A 1 210 ? 3.000 8.284 18.497 1.00 95.19 210 LYS A N 1
ATOM 1751 C CA . LYS A 1 210 ? 2.770 9.557 17.791 1.00 95.19 210 LYS A CA 1
ATOM 1752 C C . LYS A 1 210 ? 4.072 10.230 17.366 1.00 95.19 210 LYS A C 1
ATOM 1754 O O . LYS A 1 210 ? 4.113 10.835 16.298 1.00 95.19 210 LYS A O 1
ATOM 1759 N N . VAL A 1 211 ? 5.113 10.149 18.195 1.00 95.38 211 VAL A N 1
ATOM 1760 C CA . VAL A 1 211 ? 6.434 10.696 17.859 1.00 95.38 211 VAL A CA 1
ATOM 1761 C C . VAL A 1 211 ? 7.039 9.921 16.687 1.00 95.38 211 VAL A C 1
ATOM 1763 O O . VAL A 1 211 ? 7.479 10.541 15.720 1.00 95.38 211 VAL A O 1
ATOM 1766 N N . GLU A 1 212 ? 6.980 8.586 16.719 1.00 94.06 212 GLU A N 1
ATOM 1767 C CA . GLU A 1 212 ? 7.434 7.736 15.606 1.00 94.06 212 GLU A CA 1
ATOM 1768 C C . GLU A 1 212 ? 6.659 8.022 14.306 1.00 94.06 212 GLU A C 1
ATOM 1770 O O . GLU A 1 212 ? 7.252 8.130 13.231 1.00 94.06 212 GLU A O 1
ATOM 1775 N N . GLU A 1 213 ? 5.338 8.211 14.383 1.00 95.06 213 GLU A N 1
ATOM 1776 C CA . GLU A 1 213 ? 4.506 8.563 13.225 1.00 95.06 213 GLU A CA 1
ATOM 1777 C C . GLU A 1 213 ? 4.933 9.898 12.591 1.00 95.06 213 GLU A C 1
ATOM 1779 O O . GLU A 1 213 ? 5.008 10.018 11.363 1.00 95.06 213 GLU A O 1
ATOM 1784 N N . GLU A 1 214 ? 5.273 10.897 13.408 1.00 95.31 214 GLU A N 1
ATOM 1785 C CA . GLU A 1 214 ? 5.747 12.194 12.925 1.00 95.31 214 GLU A CA 1
ATOM 1786 C C . GLU A 1 214 ? 7.117 12.089 12.228 1.00 95.31 214 GLU A C 1
ATOM 1788 O O . GLU A 1 214 ? 7.356 12.746 11.209 1.00 95.31 214 GLU A O 1
ATOM 1793 N N . GLU A 1 215 ? 8.017 11.241 12.733 1.00 94.06 215 GLU A N 1
ATOM 1794 C CA . GLU A 1 215 ? 9.300 10.949 12.082 1.00 94.06 215 GLU A CA 1
ATOM 1795 C C . GLU A 1 215 ? 9.109 10.232 10.743 1.00 94.06 215 GLU A C 1
ATOM 1797 O O . GLU A 1 215 ? 9.681 10.648 9.729 1.00 94.06 215 GLU A O 1
ATOM 1802 N N . HIS A 1 216 ? 8.245 9.216 10.695 1.00 94.19 216 HIS A N 1
ATOM 1803 C CA . HIS A 1 216 ? 7.916 8.513 9.457 1.00 94.19 216 HIS A CA 1
ATOM 1804 C C . HIS A 1 216 ? 7.306 9.447 8.404 1.00 94.19 216 HIS A C 1
ATOM 1806 O O . HIS A 1 216 ? 7.681 9.379 7.230 1.00 94.19 216 HIS A O 1
ATOM 1812 N N . LEU A 1 217 ? 6.427 10.372 8.802 1.00 95.31 217 LEU A N 1
ATOM 1813 C CA . LEU A 1 217 ? 5.872 11.394 7.910 1.00 95.31 217 LEU A CA 1
ATOM 1814 C C . LEU A 1 217 ? 6.958 12.303 7.319 1.00 95.31 217 LEU A C 1
ATOM 1816 O O . LEU A 1 217 ? 6.929 12.592 6.118 1.00 95.31 217 LEU A O 1
ATOM 1820 N N . LYS A 1 218 ? 7.953 12.705 8.122 1.00 95.19 218 LYS A N 1
ATOM 1821 C CA . LYS A 1 218 ? 9.114 13.473 7.637 1.00 95.19 218 LYS A CA 1
ATOM 1822 C C . LYS A 1 218 ? 9.914 12.669 6.612 1.00 95.19 218 LYS A C 1
ATOM 1824 O O . LYS A 1 218 ? 10.240 13.200 5.549 1.00 95.19 218 LYS A O 1
ATOM 1829 N N . THR A 1 219 ? 10.171 11.384 6.868 1.00 93.75 219 THR A N 1
ATOM 1830 C CA . THR A 1 219 ? 10.859 10.504 5.906 1.00 93.75 219 THR A CA 1
ATOM 1831 C C . THR A 1 219 ? 10.080 10.366 4.597 1.00 93.75 219 THR A C 1
ATOM 1833 O O . THR A 1 219 ? 10.664 10.490 3.520 1.00 93.75 219 THR A O 1
ATOM 1836 N N . ILE A 1 220 ? 8.759 10.176 4.663 1.00 93.88 220 ILE A N 1
ATOM 1837 C CA . ILE A 1 220 ? 7.895 10.093 3.475 1.00 93.88 220 ILE A CA 1
ATOM 1838 C C . ILE A 1 220 ? 7.971 11.383 2.651 1.00 93.88 220 ILE A C 1
ATOM 1840 O O . ILE A 1 220 ? 8.037 11.316 1.423 1.00 93.88 220 ILE A O 1
ATOM 1844 N N . SER A 1 221 ? 7.994 12.550 3.299 1.00 94.31 221 SER A N 1
ATOM 1845 C CA . SER A 1 221 ? 8.147 13.832 2.603 1.00 94.31 221 SER A CA 1
ATOM 1846 C C . SER A 1 221 ? 9.473 13.912 1.841 1.00 94.31 221 SER A C 1
ATOM 1848 O O . SER A 1 221 ? 9.477 14.253 0.660 1.00 94.31 221 SER A O 1
ATOM 1850 N N . ILE A 1 222 ? 10.584 13.529 2.478 1.00 93.50 222 ILE A N 1
ATOM 1851 C CA . ILE A 1 222 ? 11.916 13.523 1.848 1.00 93.50 222 ILE A CA 1
ATOM 1852 C C . ILE A 1 222 ? 11.948 12.576 0.640 1.00 93.50 222 ILE A C 1
ATOM 1854 O O . ILE A 1 222 ? 12.467 12.931 -0.419 1.00 93.50 222 ILE A O 1
ATOM 1858 N N . LEU A 1 223 ? 11.365 11.381 0.772 1.00 92.75 223 LEU A N 1
ATOM 1859 C CA . LEU A 1 223 ? 11.297 10.407 -0.319 1.00 92.75 223 LEU A CA 1
ATOM 1860 C C . LEU A 1 223 ? 10.455 10.917 -1.492 1.00 92.75 223 LEU A C 1
ATOM 1862 O O . LEU A 1 223 ? 10.853 10.750 -2.644 1.00 92.75 223 LEU A O 1
ATOM 1866 N N . ARG A 1 224 ? 9.325 11.584 -1.224 1.00 92.00 224 ARG A N 1
ATOM 1867 C CA . ARG A 1 224 ? 8.515 12.226 -2.272 1.00 92.00 224 ARG A CA 1
ATOM 1868 C C . ARG A 1 224 ? 9.308 13.288 -3.027 1.00 92.00 224 ARG A C 1
ATOM 1870 O O . ARG A 1 224 ? 9.249 13.320 -4.254 1.00 92.00 224 ARG A O 1
ATOM 1877 N N . ASP A 1 225 ? 10.077 14.114 -2.325 1.00 91.25 225 ASP A N 1
ATOM 1878 C CA . ASP A 1 225 ? 10.917 15.132 -2.961 1.00 91.25 225 ASP A CA 1
ATOM 1879 C C . ASP A 1 225 ? 12.022 14.516 -3.824 1.00 91.25 225 ASP A C 1
ATOM 1881 O O . ASP A 1 225 ? 12.309 15.020 -4.911 1.00 91.25 225 ASP A O 1
ATOM 1885 N N . TYR A 1 226 ? 12.619 13.408 -3.379 1.00 90.94 226 TYR A N 1
ATOM 1886 C CA . TYR A 1 226 ? 13.611 12.672 -4.161 1.00 90.94 226 TYR A CA 1
ATOM 1887 C C . TYR A 1 226 ? 13.008 12.083 -5.442 1.00 90.94 226 TYR A C 1
ATOM 1889 O O . TYR A 1 226 ? 13.542 12.291 -6.530 1.00 90.94 226 TYR A O 1
ATOM 1897 N N . ILE A 1 227 ? 11.848 11.431 -5.334 1.00 86.19 227 ILE A N 1
ATOM 1898 C CA . ILE A 1 227 ? 11.107 10.895 -6.483 1.00 86.19 227 ILE A CA 1
ATOM 1899 C C . ILE A 1 227 ? 10.770 12.014 -7.480 1.00 86.19 227 ILE A C 1
ATOM 1901 O O . ILE A 1 227 ? 10.992 11.871 -8.680 1.00 86.19 227 ILE A O 1
ATOM 1905 N N . ASN A 1 228 ? 10.299 13.163 -6.994 1.00 85.50 228 ASN A N 1
ATOM 1906 C CA . ASN A 1 228 ? 9.982 14.311 -7.844 1.00 85.50 228 ASN A CA 1
ATOM 1907 C C . ASN A 1 228 ? 11.214 14.893 -8.557 1.00 85.50 228 ASN A C 1
ATOM 1909 O O . ASN A 1 228 ? 11.082 15.430 -9.657 1.00 85.50 228 ASN A O 1
ATOM 1913 N N . LYS A 1 229 ? 12.406 14.813 -7.951 1.00 85.94 229 LYS A N 1
ATOM 1914 C CA . LYS A 1 229 ? 13.664 15.194 -8.613 1.00 85.94 229 LYS A CA 1
ATOM 1915 C C . LYS A 1 229 ? 14.040 14.200 -9.710 1.00 85.94 229 LYS A C 1
ATOM 1917 O O . LYS A 1 229 ? 14.306 14.643 -10.822 1.00 85.94 229 LYS A O 1
ATOM 1922 N N . MET A 1 230 ? 13.960 12.898 -9.436 1.00 76.31 230 MET A N 1
ATOM 1923 C CA . MET A 1 230 ? 14.226 11.847 -10.429 1.00 76.31 230 MET A CA 1
ATOM 1924 C C . MET A 1 230 ? 13.319 11.978 -11.658 1.00 76.31 230 MET A C 1
ATOM 1926 O O . MET A 1 230 ? 13.809 11.993 -12.780 1.00 76.31 230 MET A O 1
ATOM 1930 N N . TYR A 1 231 ? 12.014 12.211 -11.469 1.00 72.56 231 TYR A N 1
ATOM 1931 C CA . TYR A 1 231 ? 11.100 12.431 -12.598 1.00 72.56 231 TYR A CA 1
ATOM 1932 C C . TYR A 1 231 ? 11.467 13.653 -13.456 1.00 72.56 231 TYR A C 1
ATOM 1934 O O . TYR A 1 231 ? 11.233 13.649 -14.662 1.00 72.56 231 TYR A O 1
ATOM 1942 N N . LYS A 1 232 ? 12.041 14.713 -12.869 1.00 72.12 232 LYS A N 1
ATOM 1943 C CA . LYS A 1 232 ? 12.542 15.864 -13.643 1.00 72.12 232 LYS A CA 1
ATOM 1944 C C . LYS A 1 232 ? 13.816 15.525 -14.415 1.00 72.12 232 LYS A C 1
ATOM 1946 O O . LYS A 1 232 ? 14.015 16.057 -15.503 1.00 72.12 232 LYS A O 1
ATOM 1951 N N . GLU A 1 233 ? 14.666 14.664 -13.870 1.00 70.31 233 GLU A N 1
ATOM 1952 C CA . GLU A 1 233 ? 15.859 14.170 -14.559 1.00 70.31 233 GLU A CA 1
ATOM 1953 C C . GLU A 1 233 ? 15.491 13.229 -15.719 1.00 70.31 233 GLU A C 1
ATOM 1955 O O . GLU A 1 233 ? 16.064 13.364 -16.797 1.00 70.31 233 GLU A O 1
ATOM 1960 N N . ASP A 1 234 ? 14.457 12.393 -15.579 1.00 63.22 234 ASP A N 1
ATOM 1961 C CA . ASP A 1 234 ? 13.933 11.557 -16.673 1.00 63.22 234 ASP A CA 1
ATOM 1962 C C . ASP A 1 234 ? 13.398 12.391 -17.852 1.00 63.22 234 ASP A C 1
ATOM 1964 O O . ASP A 1 234 ? 13.578 12.032 -19.018 1.00 63.22 234 ASP A O 1
ATOM 1968 N N . VAL A 1 235 ? 12.800 13.559 -17.582 1.00 64.56 235 VAL A N 1
ATOM 1969 C CA . VAL A 1 235 ? 12.412 14.510 -18.641 1.00 64.56 235 VAL A CA 1
ATOM 1970 C C . VAL A 1 235 ? 13.637 15.016 -19.416 1.00 64.56 235 VAL A C 1
ATOM 1972 O O . VAL A 1 235 ? 13.543 15.213 -20.627 1.00 64.56 235 VAL A O 1
ATOM 1975 N N . ASN A 1 236 ? 14.795 15.171 -18.765 1.00 65.31 236 ASN A N 1
ATOM 1976 C CA . ASN A 1 236 ? 16.040 15.539 -19.447 1.00 65.31 236 ASN A CA 1
ATOM 1977 C C . ASN A 1 236 ? 16.622 14.374 -20.266 1.00 65.31 236 ASN A C 1
ATOM 1979 O O . ASN A 1 236 ? 17.223 14.619 -21.308 1.00 65.31 236 ASN A O 1
ATOM 1983 N N . ILE A 1 237 ? 16.425 13.116 -19.853 1.00 68.88 237 ILE A N 1
ATOM 1984 C CA . ILE A 1 237 ? 16.859 11.939 -20.632 1.00 68.88 237 ILE A CA 1
ATOM 1985 C C . ILE A 1 237 ? 16.140 11.894 -21.985 1.00 68.88 237 ILE A C 1
ATOM 1987 O O . ILE A 1 237 ? 16.792 11.729 -23.015 1.00 68.88 237 ILE A O 1
ATOM 1991 N N . ASN A 1 238 ? 14.835 12.174 -22.012 1.00 72.06 238 ASN A N 1
ATOM 1992 C CA . ASN A 1 238 ? 14.075 12.240 -23.266 1.00 72.06 238 ASN A CA 1
ATOM 1993 C C . ASN A 1 238 ? 14.597 13.337 -24.218 1.00 72.06 238 ASN A C 1
ATOM 1995 O O . ASN A 1 238 ? 14.590 13.157 -25.433 1.00 72.06 238 ASN A O 1
ATOM 1999 N N . GLN A 1 239 ? 15.115 14.451 -23.684 1.00 74.56 239 GLN A N 1
ATOM 2000 C CA . GLN A 1 239 ? 15.752 15.491 -24.506 1.00 74.56 239 GLN A CA 1
ATOM 2001 C C . GLN A 1 239 ? 17.062 15.003 -25.143 1.00 74.56 239 GLN A C 1
ATOM 2003 O O . GLN A 1 239 ? 17.385 15.389 -26.269 1.00 74.56 239 GLN A O 1
ATOM 2008 N N . PHE A 1 240 ? 17.821 14.146 -24.451 1.00 75.19 240 PHE A N 1
ATOM 2009 C CA . PHE A 1 240 ? 19.009 13.517 -25.028 1.00 75.19 240 PHE A CA 1
ATOM 2010 C C . PHE A 1 240 ? 18.646 12.489 -26.102 1.00 75.19 240 PHE A C 1
ATOM 2012 O O . PHE A 1 240 ? 19.328 12.443 -27.125 1.00 75.19 240 PHE A O 1
ATOM 2019 N N . ASP A 1 241 ? 17.564 11.730 -25.932 1.00 80.31 241 ASP A N 1
ATOM 2020 C CA . ASP A 1 241 ? 17.076 10.800 -26.958 1.00 80.31 241 ASP A CA 1
ATOM 2021 C C . ASP A 1 241 ? 16.629 11.533 -28.231 1.00 80.31 241 ASP A C 1
ATOM 2023 O O . ASP A 1 241 ? 16.988 11.125 -29.340 1.00 80.31 241 ASP A O 1
ATOM 2027 N N . ASP A 1 242 ? 15.933 12.665 -28.098 1.00 82.06 242 ASP A N 1
ATOM 2028 C CA . ASP A 1 242 ? 15.578 13.525 -29.233 1.00 82.06 242 ASP A CA 1
ATOM 2029 C C . ASP A 1 242 ? 16.825 14.068 -29.950 1.00 82.06 242 ASP A C 1
ATOM 2031 O O . ASP A 1 242 ? 16.900 14.065 -31.184 1.00 82.06 242 ASP A O 1
ATOM 2035 N N . LEU A 1 243 ? 17.846 14.485 -29.193 1.00 88.88 243 LEU A N 1
ATOM 2036 C CA . LEU A 1 243 ? 19.121 14.932 -29.755 1.00 88.88 243 LEU A CA 1
ATOM 2037 C C . LEU A 1 243 ? 19.847 13.795 -30.493 1.00 88.88 243 LEU A C 1
ATOM 2039 O O . LEU A 1 243 ? 20.343 13.998 -31.603 1.00 88.88 243 LEU A O 1
ATOM 2043 N N . ILE A 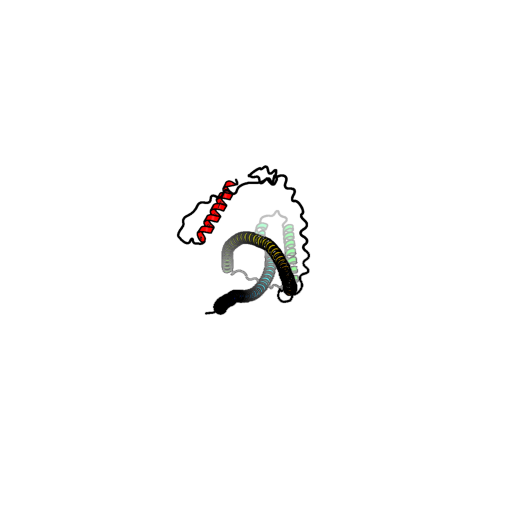1 244 ? 19.880 12.591 -29.915 1.00 89.44 244 ILE A N 1
ATOM 2044 C CA . ILE A 1 244 ? 20.476 11.397 -30.529 1.00 89.44 244 ILE A CA 1
ATOM 2045 C C . ILE A 1 244 ? 19.750 11.051 -31.832 1.00 89.44 244 ILE A C 1
ATOM 2047 O O . ILE A 1 244 ? 20.403 10.807 -32.849 1.00 89.44 244 ILE A O 1
ATOM 2051 N N . ASN A 1 245 ? 18.417 11.082 -31.838 1.00 90.94 245 ASN A N 1
ATOM 2052 C CA . ASN A 1 245 ? 17.613 10.807 -33.027 1.00 90.94 245 ASN A CA 1
ATOM 2053 C C . ASN A 1 245 ? 17.876 11.820 -34.148 1.00 90.94 245 ASN A C 1
ATOM 2055 O O . ASN A 1 245 ? 18.018 11.427 -35.310 1.00 90.94 245 ASN A O 1
ATOM 2059 N N . ASN A 1 246 ? 18.016 13.104 -33.811 1.00 92.62 246 ASN A N 1
ATOM 2060 C CA . ASN A 1 246 ? 18.380 14.138 -34.779 1.00 92.62 246 ASN A CA 1
ATOM 2061 C C . ASN A 1 246 ? 19.781 13.903 -35.366 1.00 92.62 246 ASN A C 1
ATOM 2063 O O . ASN A 1 246 ? 19.937 13.895 -36.585 1.00 92.62 246 ASN A O 1
ATOM 2067 N N . ILE A 1 247 ? 20.781 13.600 -34.530 1.00 92.19 247 ILE A N 1
ATOM 2068 C CA . ILE A 1 247 ? 22.148 13.291 -34.990 1.00 92.19 247 ILE A CA 1
ATOM 2069 C C . ILE A 1 247 ? 22.170 12.047 -35.891 1.00 92.19 247 ILE A C 1
ATOM 2071 O O . ILE A 1 247 ? 22.895 12.002 -36.888 1.00 92.19 247 ILE A O 1
ATOM 2075 N N . LEU A 1 248 ? 21.388 11.016 -35.562 1.00 91.31 248 LEU A N 1
ATOM 2076 C CA . LEU A 1 248 ? 21.269 9.819 -36.396 1.00 91.31 248 LEU A CA 1
ATOM 2077 C C . LEU A 1 248 ? 20.656 10.152 -37.760 1.00 91.31 248 LEU A C 1
ATOM 2079 O O . LEU A 1 248 ? 21.175 9.701 -38.783 1.00 91.31 248 LEU A O 1
ATOM 2083 N N . LYS A 1 249 ? 19.606 10.978 -37.792 1.00 94.00 249 LYS A N 1
ATOM 2084 C CA . LYS A 1 249 ? 18.967 11.433 -39.031 1.00 94.00 249 LYS A CA 1
ATOM 2085 C C . LYS A 1 249 ? 19.934 12.238 -39.904 1.00 94.00 249 LYS A C 1
ATOM 2087 O O . LYS A 1 249 ? 20.079 11.927 -41.089 1.00 94.00 249 LYS A O 1
ATOM 2092 N N . ASP A 1 250 ? 20.663 13.187 -39.329 1.00 92.56 250 ASP A N 1
ATOM 2093 C CA . ASP A 1 250 ? 21.652 13.987 -40.060 1.00 92.56 250 ASP A CA 1
ATOM 2094 C C . ASP A 1 250 ? 22.782 13.115 -40.620 1.00 92.56 250 ASP A C 1
ATOM 2096 O O . ASP A 1 250 ? 23.149 13.245 -41.790 1.00 92.56 250 ASP A O 1
ATOM 2100 N N . ASN A 1 251 ? 23.268 12.141 -39.843 1.00 91.31 251 ASN A N 1
ATOM 2101 C CA . ASN A 1 251 ? 24.252 11.169 -40.320 1.00 91.31 251 ASN A CA 1
ATOM 2102 C C . ASN A 1 251 ? 23.730 10.332 -41.494 1.00 91.31 251 ASN A C 1
ATOM 2104 O O . ASN A 1 251 ? 24.480 10.079 -42.438 1.00 91.31 251 ASN A O 1
ATOM 2108 N N . THR A 1 252 ? 22.462 9.904 -41.472 1.00 91.31 252 THR A N 1
ATOM 2109 C CA . THR A 1 252 ? 21.883 9.181 -42.616 1.00 91.31 252 THR A CA 1
ATOM 2110 C C . THR A 1 252 ? 21.824 10.056 -43.867 1.00 91.31 252 THR A C 1
ATOM 2112 O O . THR A 1 252 ? 22.264 9.611 -44.928 1.00 91.31 252 THR A O 1
ATOM 2115 N N . SER A 1 253 ? 21.401 11.317 -43.734 1.00 93.25 253 SER A N 1
ATOM 2116 C CA . SER A 1 253 ? 21.348 12.280 -44.840 1.00 93.25 253 SER A CA 1
ATOM 2117 C C . SER A 1 253 ? 22.735 12.558 -45.429 1.00 93.25 253 SER A C 1
ATOM 2119 O O . SER A 1 253 ? 22.930 12.464 -46.642 1.00 93.25 253 SER A O 1
ATOM 2121 N N . LEU A 1 254 ? 23.731 12.820 -44.578 1.00 93.69 254 LEU A N 1
ATOM 2122 C CA . LEU A 1 254 ? 25.117 13.042 -45.001 1.00 93.69 254 LEU A CA 1
ATOM 2123 C C . LEU A 1 254 ? 25.699 11.821 -45.715 1.00 93.69 254 LEU A C 1
ATOM 2125 O O . LEU A 1 254 ? 26.407 11.954 -46.714 1.00 93.69 254 LEU A O 1
ATOM 2129 N N . ASN A 1 255 ? 25.394 10.615 -45.237 1.00 92.38 255 ASN A N 1
ATOM 2130 C CA . ASN A 1 255 ? 25.894 9.392 -45.853 1.00 92.38 255 ASN A CA 1
ATOM 2131 C C . ASN A 1 255 ? 25.238 9.128 -47.223 1.00 92.38 255 ASN A C 1
ATOM 2133 O O . ASN A 1 255 ? 25.903 8.673 -48.160 1.00 92.38 255 ASN A O 1
ATOM 2137 N N . GLU A 1 256 ? 23.953 9.461 -47.382 1.00 93.94 256 GLU A N 1
ATOM 2138 C CA . GLU A 1 256 ? 23.283 9.450 -48.685 1.00 93.94 256 GLU A CA 1
ATOM 2139 C C . GLU A 1 256 ? 23.906 10.452 -49.662 1.00 93.94 256 GLU A C 1
ATOM 2141 O O . GLU A 1 256 ? 24.141 10.115 -50.828 1.00 93.94 256 GLU A O 1
ATOM 2146 N N . GLU A 1 257 ? 24.202 11.667 -49.204 1.00 94.69 257 GLU A N 1
ATOM 2147 C CA . GLU A 1 257 ? 24.828 12.711 -50.013 1.00 94.69 257 GLU A CA 1
ATOM 2148 C C . GLU A 1 257 ? 26.254 12.331 -50.430 1.00 94.69 257 GLU A C 1
ATOM 2150 O O . GLU A 1 257 ? 26.590 12.384 -51.617 1.00 94.69 257 GLU A O 1
ATOM 2155 N N . LEU A 1 258 ? 27.049 11.790 -49.505 1.00 93.25 258 LEU A N 1
ATOM 2156 C CA . LEU A 1 258 ? 28.370 11.236 -49.796 1.00 93.25 258 LEU A CA 1
ATOM 2157 C C . LEU A 1 258 ? 28.295 10.106 -50.835 1.00 93.25 258 LEU A C 1
ATOM 2159 O O . LEU A 1 258 ? 29.121 10.026 -51.748 1.00 93.25 258 LEU A O 1
ATOM 2163 N N . SER A 1 259 ? 27.291 9.232 -50.734 1.00 93.12 259 SER A N 1
ATOM 2164 C CA . SER A 1 259 ? 27.057 8.154 -51.701 1.00 93.12 259 SER A CA 1
ATOM 2165 C C . SER A 1 259 ? 26.666 8.687 -53.087 1.00 93.12 259 SER A C 1
ATOM 2167 O O . SER A 1 259 ? 27.140 8.182 -54.112 1.00 93.12 259 SER A O 1
ATOM 2169 N 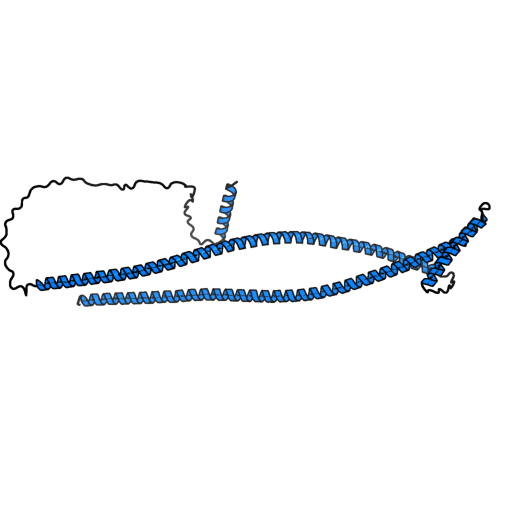N . LYS A 1 260 ? 25.842 9.741 -53.157 1.00 94.31 260 LYS A N 1
ATOM 2170 C CA . LYS A 1 260 ? 25.532 10.446 -54.416 1.00 94.31 260 LYS A CA 1
ATOM 2171 C C . LYS A 1 260 ? 26.796 11.052 -55.029 1.00 94.31 260 LYS A C 1
ATOM 2173 O O . LYS A 1 260 ? 27.042 10.850 -56.218 1.00 94.31 260 LYS A O 1
ATOM 2178 N N . GLN A 1 261 ? 27.631 11.711 -54.229 1.00 93.12 261 GLN A N 1
ATOM 2179 C CA . GLN A 1 261 ? 28.858 12.342 -54.711 1.00 93.12 261 GLN A CA 1
ATOM 2180 C C . GLN A 1 261 ? 29.896 11.320 -55.192 1.00 93.12 261 GLN A C 1
ATOM 2182 O O . GLN A 1 261 ? 30.489 11.509 -56.250 1.00 93.12 261 GLN A O 1
ATOM 2187 N N . LYS A 1 262 ? 30.052 10.182 -54.501 1.00 93.00 262 LYS A N 1
ATOM 2188 C CA . LYS A 1 262 ? 30.901 9.070 -54.969 1.00 93.00 262 LYS A CA 1
ATOM 2189 C C . LYS A 1 262 ? 30.458 8.539 -56.331 1.00 93.00 262 LYS A C 1
ATOM 2191 O O . LYS A 1 262 ? 31.298 8.328 -57.202 1.00 93.00 262 LYS A O 1
ATOM 2196 N N . ARG A 1 263 ? 29.147 8.352 -56.538 1.00 90.88 263 ARG A N 1
ATOM 2197 C CA . ARG A 1 263 ? 28.598 7.916 -57.834 1.00 90.88 263 ARG A CA 1
ATOM 2198 C C . ARG A 1 263 ? 28.850 8.941 -58.937 1.00 90.88 263 ARG A C 1
ATOM 2200 O O . ARG A 1 263 ? 29.251 8.548 -60.029 1.00 90.88 263 ARG A O 1
ATOM 2207 N N . LYS A 1 264 ? 28.663 10.231 -58.644 1.00 94.50 264 LYS A N 1
ATOM 2208 C CA . LYS A 1 264 ? 28.956 11.320 -59.583 1.00 94.50 264 LYS A CA 1
ATOM 2209 C C . LYS A 1 264 ? 30.435 11.336 -59.975 1.00 94.50 264 LYS A C 1
ATOM 2211 O O . LYS A 1 264 ? 30.738 11.247 -61.156 1.00 94.50 264 LYS A O 1
ATOM 2216 N N . ASN A 1 265 ? 31.343 11.315 -58.999 1.00 92.62 265 ASN A N 1
ATOM 2217 C CA . ASN A 1 265 ? 32.783 11.287 -59.262 1.00 92.62 265 ASN A CA 1
ATOM 2218 C C . ASN A 1 265 ? 33.193 10.061 -60.091 1.00 92.62 265 ASN A C 1
ATOM 2220 O O . ASN A 1 265 ? 34.011 10.179 -60.998 1.00 92.62 265 ASN A O 1
ATOM 2224 N N . MET A 1 266 ? 32.615 8.887 -59.817 1.00 90.25 266 MET A N 1
ATOM 2225 C CA . MET A 1 266 ? 32.878 7.681 -60.607 1.00 90.25 266 MET A CA 1
ATOM 2226 C C . MET A 1 266 ? 32.449 7.854 -62.072 1.00 90.25 266 MET A C 1
ATOM 2228 O O . MET A 1 266 ? 33.175 7.447 -62.979 1.00 90.25 266 MET A O 1
ATOM 2232 N N . ALA A 1 267 ? 31.288 8.474 -62.309 1.00 91.06 267 ALA A N 1
ATOM 2233 C CA . ALA A 1 267 ? 30.807 8.778 -63.652 1.00 91.06 267 ALA A CA 1
ATOM 2234 C C . ALA A 1 267 ? 31.715 9.798 -64.360 1.00 91.06 267 ALA A C 1
ATOM 2236 O O . ALA A 1 267 ? 32.116 9.560 -65.498 1.00 91.06 267 ALA A O 1
ATOM 2237 N N . ASP A 1 268 ? 32.099 10.876 -63.676 1.00 90.81 268 ASP A N 1
ATOM 2238 C CA . ASP A 1 268 ? 32.972 11.922 -64.220 1.00 90.81 268 ASP A CA 1
ATOM 2239 C C . ASP A 1 268 ? 34.345 11.350 -64.615 1.00 90.81 268 ASP A C 1
ATOM 2241 O O . ASP A 1 268 ? 34.818 11.572 -65.731 1.00 90.81 268 ASP A O 1
ATOM 2245 N N . ILE A 1 269 ? 34.951 10.522 -63.753 1.00 90.75 269 ILE A N 1
ATOM 2246 C CA . ILE A 1 269 ? 36.215 9.822 -64.042 1.00 90.75 269 ILE A CA 1
ATOM 2247 C C . ILE A 1 269 ? 36.065 8.908 -65.263 1.00 90.75 269 ILE A C 1
ATOM 2249 O O . ILE A 1 269 ? 36.959 8.862 -66.114 1.00 90.75 269 ILE A O 1
ATOM 2253 N N . TYR A 1 270 ? 34.952 8.178 -65.374 1.00 93.00 270 TYR A N 1
ATOM 2254 C CA . TYR A 1 270 ? 34.696 7.298 -66.513 1.00 93.00 270 TYR A CA 1
ATOM 2255 C C . TYR A 1 270 ? 34.604 8.079 -67.831 1.00 93.00 270 TYR A C 1
ATOM 2257 O O . TYR A 1 270 ? 35.277 7.716 -68.800 1.00 93.00 270 TYR A O 1
ATOM 2265 N N . TYR A 1 271 ? 33.822 9.164 -67.871 1.00 89.81 271 TYR A N 1
ATOM 2266 C CA . TYR A 1 271 ? 33.687 9.999 -69.068 1.00 89.81 271 TYR A CA 1
ATOM 2267 C C . TYR A 1 271 ? 35.007 10.663 -69.451 1.00 89.81 271 TYR A C 1
ATOM 2269 O O . TYR A 1 271 ? 35.425 10.542 -70.601 1.00 89.81 271 TYR A O 1
ATOM 2277 N N . PHE A 1 272 ? 35.721 11.243 -68.485 1.00 90.56 272 PHE A N 1
ATOM 2278 C CA . PHE A 1 272 ? 37.043 11.827 -68.710 1.00 90.56 272 PHE A CA 1
ATOM 2279 C C . PHE A 1 272 ? 38.037 10.801 -69.278 1.00 90.56 272 PHE A C 1
ATOM 2281 O O . PHE A 1 272 ? 38.759 11.062 -70.241 1.00 90.56 272 PHE A O 1
ATOM 2288 N N . THR A 1 273 ? 38.039 9.581 -68.733 1.00 91.81 273 THR A N 1
ATOM 2289 C CA . THR A 1 273 ? 38.899 8.496 -69.225 1.00 91.81 273 THR A CA 1
ATOM 2290 C C . THR A 1 273 ? 38.532 8.091 -70.654 1.00 91.81 273 THR A C 1
ATOM 2292 O O . THR A 1 273 ? 39.420 7.852 -71.477 1.00 91.81 273 THR A O 1
ATOM 2295 N N . LYS A 1 274 ? 37.236 8.030 -70.975 1.00 91.88 274 LYS A N 1
ATOM 2296 C CA . LYS A 1 274 ? 36.743 7.715 -72.321 1.00 91.88 274 LYS A CA 1
ATOM 2297 C C . LYS A 1 274 ? 37.141 8.791 -73.335 1.00 91.88 274 LYS A C 1
ATOM 2299 O O . LYS A 1 274 ? 37.612 8.442 -74.416 1.00 91.88 274 LYS A O 1
ATOM 2304 N N . GLU A 1 275 ? 37.025 10.068 -72.977 1.00 88.19 275 GLU A N 1
ATOM 2305 C CA . GLU A 1 275 ? 37.468 11.192 -73.811 1.00 88.19 275 GLU A CA 1
ATOM 2306 C C . GLU A 1 275 ? 38.980 11.152 -74.069 1.00 88.19 275 GLU A C 1
ATOM 2308 O O . GLU A 1 275 ? 39.432 11.271 -75.212 1.00 88.19 275 GLU A O 1
ATOM 2313 N N . LEU A 1 276 ? 39.784 10.879 -73.036 1.00 88.06 276 LEU A N 1
ATOM 2314 C CA . LEU A 1 276 ? 41.227 10.690 -73.194 1.00 88.06 276 LEU A CA 1
ATOM 2315 C C . LEU A 1 276 ? 41.562 9.530 -74.138 1.00 88.06 276 LEU A C 1
ATOM 2317 O O . LEU A 1 276 ? 42.509 9.624 -74.924 1.00 88.06 276 LEU A O 1
ATOM 2321 N N . GLN A 1 277 ? 40.805 8.432 -74.087 1.00 87.81 277 GLN A N 1
ATOM 2322 C CA . GLN A 1 277 ? 40.979 7.313 -75.015 1.00 87.81 277 GLN A CA 1
ATOM 2323 C C . GLN A 1 277 ? 40.629 7.703 -76.454 1.00 87.81 277 GLN A C 1
ATOM 2325 O O . GLN A 1 277 ? 41.375 7.339 -77.367 1.00 87.81 277 GLN A O 1
ATOM 2330 N N . THR A 1 278 ? 39.548 8.458 -76.678 1.00 85.12 278 THR A N 1
ATOM 2331 C CA . THR A 1 278 ? 39.186 8.937 -78.022 1.00 85.12 278 THR A CA 1
ATOM 2332 C C . THR A 1 278 ? 40.234 9.892 -78.582 1.00 85.12 278 THR A C 1
ATOM 2334 O O . THR A 1 278 ? 40.690 9.683 -79.703 1.00 85.12 278 THR A O 1
ATOM 2337 N N . VAL A 1 279 ? 40.727 10.839 -77.776 1.00 85.19 279 VAL A N 1
ATOM 2338 C CA . VAL A 1 279 ? 41.799 11.763 -78.180 1.00 85.19 279 VAL A CA 1
ATOM 2339 C C . VAL A 1 279 ? 43.083 11.002 -78.515 1.00 85.19 279 VAL A C 1
ATOM 2341 O O . VAL A 1 279 ? 43.710 11.265 -79.541 1.00 85.19 279 VAL A O 1
ATOM 2344 N N . LYS A 1 280 ? 43.468 10.007 -77.701 1.00 82.56 280 LYS A N 1
ATOM 2345 C CA . LYS A 1 280 ? 44.618 9.140 -78.009 1.00 82.56 280 LYS A CA 1
ATOM 2346 C C . LYS A 1 280 ? 44.420 8.391 -79.326 1.00 82.56 280 LYS A C 1
ATOM 2348 O O . LYS A 1 280 ? 45.334 8.374 -80.146 1.00 82.56 280 LYS A O 1
ATOM 2353 N N . LYS A 1 281 ? 43.243 7.797 -79.547 1.00 84.44 281 LYS A N 1
ATOM 2354 C CA . LYS A 1 281 ? 42.915 7.075 -80.785 1.00 84.44 281 LYS A CA 1
ATOM 2355 C C . LYS A 1 281 ? 42.997 7.988 -82.009 1.00 84.44 281 LYS A C 1
ATOM 2357 O O . LYS A 1 281 ? 43.561 7.585 -83.022 1.00 84.44 281 LYS A O 1
ATOM 2362 N N . ASP A 1 282 ? 42.481 9.209 -81.920 1.00 82.50 282 ASP A N 1
ATOM 2363 C CA . ASP A 1 282 ? 42.528 10.163 -83.029 1.00 82.50 282 ASP A CA 1
ATOM 2364 C C . ASP A 1 282 ? 43.944 10.689 -83.278 1.00 82.50 282 ASP A C 1
ATOM 2366 O O . ASP A 1 282 ? 44.358 10.779 -84.434 1.00 82.50 282 ASP A O 1
ATOM 2370 N N . LYS A 1 283 ? 44.747 10.902 -82.227 1.00 79.62 283 LYS A N 1
ATOM 2371 C CA . LYS A 1 283 ? 46.184 11.182 -82.370 1.00 79.62 283 LYS A CA 1
ATOM 2372 C C . LYS A 1 283 ? 46.904 10.057 -83.122 1.00 79.62 283 LYS A C 1
ATOM 2374 O O . LYS A 1 283 ? 47.681 10.346 -84.027 1.00 79.62 283 LYS A O 1
ATOM 2379 N N . PHE A 1 284 ? 46.628 8.791 -82.798 1.00 74.94 284 PHE A N 1
ATOM 2380 C CA . PHE A 1 284 ? 47.203 7.651 -83.524 1.00 74.94 284 PHE A CA 1
ATOM 2381 C C . PHE A 1 284 ? 46.763 7.603 -84.992 1.00 74.94 284 PHE A C 1
ATOM 2383 O O . PHE A 1 284 ? 47.609 7.381 -85.851 1.00 74.94 284 PHE A O 1
ATOM 2390 N N . LYS A 1 285 ? 45.492 7.893 -85.306 1.00 78.06 285 LYS A N 1
ATOM 2391 C CA . LYS A 1 285 ? 45.026 8.004 -86.703 1.00 78.06 285 LYS A CA 1
ATOM 2392 C C . LYS A 1 285 ? 45.713 9.135 -87.470 1.00 78.06 285 LYS A C 1
ATOM 2394 O O . LYS A 1 285 ? 45.969 8.989 -88.659 1.00 78.06 285 LYS A O 1
ATOM 2399 N N . ILE A 1 286 ? 45.969 10.279 -86.829 1.00 71.88 286 ILE A N 1
ATOM 2400 C CA . ILE A 1 286 ? 46.714 11.381 -87.455 1.00 71.88 286 ILE A CA 1
ATOM 2401 C C . ILE A 1 286 ? 48.134 10.909 -87.762 1.00 71.88 286 ILE A C 1
ATOM 2403 O O . ILE A 1 286 ? 48.565 11.023 -88.901 1.00 71.88 286 ILE A O 1
ATOM 2407 N N . ILE A 1 287 ? 48.827 10.311 -86.790 1.00 69.56 287 ILE A N 1
ATOM 2408 C CA . ILE A 1 287 ? 50.180 9.769 -86.990 1.00 69.56 287 ILE A CA 1
ATOM 2409 C C . ILE A 1 287 ? 50.199 8.730 -88.123 1.00 69.56 287 ILE A C 1
ATOM 2411 O O . ILE A 1 287 ? 51.088 8.783 -88.962 1.00 69.56 287 ILE A O 1
ATOM 2415 N N . GLU A 1 288 ? 49.197 7.850 -88.213 1.00 67.38 288 GLU A N 1
ATOM 2416 C CA . GLU A 1 288 ? 49.070 6.864 -89.298 1.00 67.38 288 GLU A CA 1
ATOM 2417 C C . GLU A 1 288 ? 48.934 7.516 -90.689 1.00 67.38 288 GLU A C 1
ATOM 2419 O O . GLU A 1 288 ? 49.468 7.002 -91.671 1.00 67.38 288 GLU A O 1
ATOM 2424 N N . LYS A 1 289 ? 48.273 8.678 -90.791 1.00 67.06 289 LYS A N 1
ATOM 2425 C CA . LYS A 1 289 ? 48.200 9.458 -92.043 1.00 67.06 289 LYS A CA 1
ATOM 2426 C C . LYS A 1 289 ? 49.528 10.122 -92.422 1.00 67.06 289 LYS A C 1
ATOM 2428 O O . LYS A 1 289 ? 49.720 10.433 -93.593 1.00 67.06 289 LYS A O 1
ATOM 2433 N N . PHE A 1 290 ? 50.418 10.336 -91.456 1.00 59.97 290 PHE A N 1
ATOM 2434 C CA . PHE A 1 290 ? 51.759 10.898 -91.650 1.00 59.97 290 PHE A CA 1
ATOM 2435 C C . PHE A 1 290 ? 52.862 9.828 -91.610 1.00 59.97 290 PHE A C 1
ATOM 2437 O O . PHE A 1 290 ? 54.045 10.168 -91.577 1.00 59.97 290 PHE A O 1
ATOM 2444 N N . ASP A 1 291 ? 52.496 8.542 -91.622 1.00 58.88 291 ASP A N 1
ATOM 2445 C CA . ASP A 1 291 ? 53.456 7.445 -91.639 1.00 58.88 291 ASP A CA 1
ATOM 2446 C C . ASP A 1 291 ? 54.261 7.488 -92.949 1.00 58.88 291 ASP A C 1
ATOM 2448 O O . ASP A 1 291 ? 53.724 7.398 -94.060 1.00 58.88 291 ASP A O 1
ATOM 2452 N N . SER A 1 292 ? 55.576 7.648 -92.814 1.00 55.78 292 SER A N 1
ATOM 2453 C CA . SER A 1 292 ? 56.521 7.958 -93.895 1.00 55.78 292 SER A CA 1
ATOM 2454 C C . SER A 1 292 ? 56.628 6.867 -94.964 1.00 55.78 292 SER A C 1
ATOM 2456 O O . SER A 1 292 ? 57.216 7.087 -96.017 1.00 55.78 292 SER A O 1
ATOM 2458 N N . LYS A 1 293 ? 56.014 5.701 -94.736 1.00 61.78 293 LYS A N 1
ATOM 2459 C CA . LYS A 1 293 ? 55.917 4.600 -95.706 1.00 61.78 293 LYS A CA 1
ATOM 2460 C C . LYS A 1 293 ? 54.775 4.753 -96.723 1.00 61.78 293 LYS A C 1
ATOM 2462 O O . LYS A 1 293 ? 54.767 4.020 -97.707 1.00 61.78 293 LYS A O 1
ATOM 2467 N N . LYS A 1 294 ? 53.816 5.667 -96.509 1.00 56.84 294 LYS A N 1
ATOM 2468 C CA . LYS A 1 294 ? 52.675 5.928 -97.421 1.00 56.84 294 LYS A CA 1
ATOM 2469 C C . LYS A 1 294 ? 52.665 7.333 -98.038 1.00 56.84 294 LYS A C 1
ATOM 2471 O O . LYS A 1 294 ? 51.844 7.596 -98.913 1.00 56.84 294 LYS A O 1
ATOM 2476 N N . VAL A 1 295 ? 53.562 8.226 -97.623 1.00 56.31 295 VAL A N 1
ATOM 2477 C CA . VAL A 1 295 ? 53.685 9.580 -98.184 1.00 56.31 295 VAL A CA 1
ATOM 2478 C C . VAL A 1 295 ? 54.713 9.558 -99.320 1.00 56.31 295 VAL A C 1
ATOM 2480 O O . VAL A 1 295 ? 55.900 9.759 -99.091 1.00 56.31 295 VAL A O 1
ATOM 2483 N N . THR A 1 296 ? 54.277 9.278 -100.550 1.00 53.69 296 THR A N 1
ATOM 2484 C CA . THR A 1 296 ? 55.153 9.274 -101.741 1.00 53.69 296 THR A CA 1
ATOM 2485 C C . THR A 1 296 ? 55.261 10.627 -102.442 1.00 53.69 296 THR A C 1
ATOM 2487 O O . THR A 1 296 ? 56.120 10.775 -103.298 1.00 53.69 296 THR A O 1
ATOM 2490 N N . ASN A 1 297 ? 54.460 11.627 -102.060 1.00 52.09 297 ASN A N 1
ATOM 2491 C CA . ASN A 1 297 ? 54.555 12.990 -102.587 1.00 52.09 297 ASN A CA 1
ATOM 2492 C C . ASN A 1 297 ? 54.309 14.007 -101.469 1.00 52.09 297 ASN A C 1
ATOM 2494 O O . ASN A 1 297 ? 53.168 14.303 -101.120 1.00 52.09 297 ASN A O 1
ATOM 2498 N N . ILE A 1 298 ? 55.391 14.553 -100.918 1.00 50.75 298 ILE A N 1
ATOM 2499 C CA . ILE A 1 298 ? 55.356 15.823 -100.190 1.00 50.75 298 ILE A CA 1
ATOM 2500 C C . ILE A 1 298 ? 55.495 16.907 -101.267 1.00 50.75 298 ILE A C 1
ATOM 2502 O O . ILE A 1 298 ? 56.536 16.938 -101.924 1.00 50.75 298 ILE A O 1
ATOM 2506 N N . PRO A 1 299 ? 54.505 17.786 -101.505 1.00 48.75 299 PRO A N 1
ATOM 2507 C CA . PRO A 1 299 ? 54.733 18.950 -102.348 1.00 48.75 299 PRO A CA 1
ATOM 2508 C C . PRO A 1 299 ? 55.805 19.799 -101.664 1.00 48.75 299 PRO A C 1
ATOM 2510 O O . PRO A 1 299 ? 55.625 20.217 -100.519 1.00 48.75 299 PRO A O 1
ATOM 2513 N N . HIS A 1 300 ? 56.930 20.025 -102.337 1.00 51.78 300 HIS A N 1
ATOM 2514 C CA . HIS A 1 300 ? 57.973 20.937 -101.882 1.00 51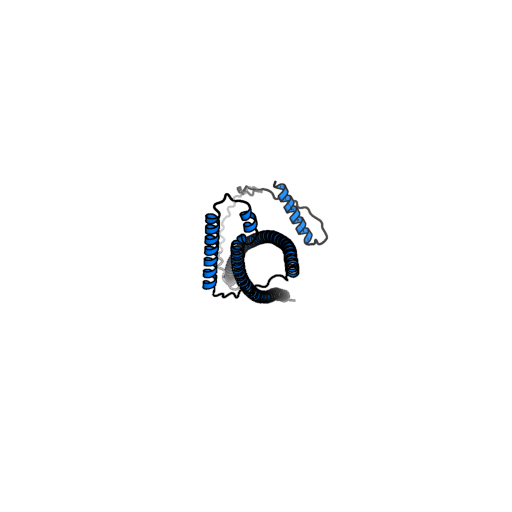.78 300 HIS A CA 1
ATOM 2515 C C . HIS A 1 300 ? 57.443 22.379 -101.932 1.00 51.78 300 HIS A C 1
ATOM 2517 O O . HIS A 1 300 ? 57.719 23.131 -102.857 1.00 51.78 300 HIS A O 1
ATOM 2523 N N . LEU A 1 301 ? 56.637 22.760 -100.943 1.00 48.59 301 LEU A N 1
ATOM 2524 C CA . LEU A 1 301 ? 56.236 24.137 -100.676 1.00 48.59 301 LEU A CA 1
ATOM 2525 C C . LEU A 1 301 ? 57.230 24.735 -99.685 1.00 48.59 301 LEU A C 1
ATOM 2527 O O . LEU A 1 301 ? 56.927 24.924 -98.513 1.00 48.59 301 LEU A O 1
ATOM 2531 N N . TYR A 1 302 ? 58.436 25.004 -100.173 1.00 41.81 302 TYR A N 1
ATOM 2532 C CA . TYR A 1 302 ? 59.317 25.986 -99.560 1.00 41.81 302 TYR A CA 1
ATOM 2533 C C . TYR A 1 302 ? 60.037 26.748 -100.667 1.00 41.81 302 TYR A C 1
ATOM 2535 O O . TYR A 1 302 ? 61.082 26.322 -101.149 1.00 41.81 302 TYR A O 1
ATOM 2543 N N . GLU A 1 303 ? 59.502 27.914 -101.020 1.00 42.00 303 GLU A N 1
ATOM 2544 C CA . GLU A 1 303 ? 60.391 29.063 -101.147 1.00 42.00 303 GLU A CA 1
ATOM 2545 C C . GLU A 1 303 ? 60.560 29.640 -99.733 1.00 42.00 303 GLU A C 1
ATOM 2547 O O . GLU A 1 303 ? 59.565 30.000 -99.094 1.00 42.00 303 GLU A O 1
ATOM 2552 N N . PRO A 1 304 ? 61.784 29.676 -99.182 1.00 44.91 304 PRO A N 1
ATOM 2553 C CA . PRO A 1 304 ? 62.031 30.336 -97.913 1.00 44.91 304 PRO A CA 1
ATOM 2554 C C . PRO A 1 304 ? 61.868 31.846 -98.112 1.00 44.91 304 PRO A C 1
ATOM 2556 O O . PRO A 1 304 ? 62.735 32.509 -98.681 1.00 44.91 304 PRO A O 1
ATOM 2559 N N . LEU A 1 305 ? 60.751 32.406 -97.641 1.00 39.47 305 LEU A N 1
ATOM 2560 C CA . LEU A 1 305 ? 60.629 33.853 -97.514 1.00 39.47 305 LEU A CA 1
ATOM 2561 C C . LEU A 1 305 ? 61.613 34.334 -96.440 1.00 39.47 305 LEU A C 1
ATOM 2563 O O . LEU A 1 305 ? 61.445 34.069 -95.248 1.00 39.47 305 LEU A O 1
ATOM 2567 N N . ASN A 1 306 ? 62.635 35.059 -96.890 1.00 41.09 306 ASN A N 1
ATOM 2568 C CA . ASN A 1 306 ? 63.545 35.834 -96.058 1.00 41.09 306 ASN A CA 1
ATOM 2569 C C . ASN A 1 306 ? 62.759 36.937 -95.334 1.00 41.09 306 ASN A C 1
ATOM 2571 O O . ASN A 1 306 ? 62.605 38.041 -95.850 1.00 41.09 306 ASN A O 1
ATOM 2575 N N . LEU A 1 307 ? 62.255 36.644 -94.137 1.00 39.88 307 LEU A N 1
ATOM 2576 C CA . LEU A 1 307 ? 61.734 37.653 -93.219 1.00 39.88 307 LEU A CA 1
ATOM 2577 C C . LEU A 1 307 ? 62.829 38.007 -92.214 1.00 39.88 307 LEU A C 1
ATOM 2579 O O . LEU A 1 307 ? 63.171 37.245 -91.312 1.00 39.88 307 LEU A O 1
ATOM 2583 N N . THR A 1 308 ? 63.412 39.180 -92.436 1.00 36.59 308 THR A N 1
ATOM 2584 C CA . THR A 1 308 ? 64.396 39.850 -91.588 1.00 36.59 308 THR A CA 1
ATOM 2585 C C . THR A 1 308 ? 63.882 40.006 -90.157 1.00 36.59 308 THR A C 1
ATOM 2587 O O . THR A 1 308 ? 62.896 40.699 -89.914 1.00 36.59 308 THR A O 1
ATOM 2590 N N . LEU A 1 309 ? 64.594 39.391 -89.208 1.00 34.50 309 LEU A N 1
ATOM 2591 C CA . LEU A 1 309 ? 64.509 39.687 -87.779 1.00 34.50 309 LEU A CA 1
ATOM 2592 C C . LEU A 1 309 ? 64.897 41.150 -87.525 1.00 34.50 309 LEU A C 1
ATOM 2594 O O . LEU A 1 309 ? 66.069 41.503 -87.654 1.00 34.50 309 LEU A O 1
ATOM 2598 N N . SER A 1 310 ? 63.959 41.976 -87.066 1.00 36.66 310 SER A N 1
ATOM 2599 C CA . SER A 1 310 ? 64.294 43.152 -86.265 1.00 36.66 310 SER A CA 1
ATOM 2600 C C . SER A 1 310 ? 64.457 42.716 -84.805 1.00 36.66 310 SER A C 1
ATOM 2602 O O . SER A 1 310 ? 63.497 42.490 -84.072 1.00 36.66 310 SER A O 1
ATOM 2604 N N . LYS A 1 311 ? 65.714 42.547 -84.387 1.00 34.97 311 LYS A N 1
ATOM 2605 C CA . LYS A 1 311 ? 66.111 42.600 -82.975 1.00 34.97 311 LYS A CA 1
ATOM 2606 C C . LYS A 1 311 ? 66.275 44.067 -82.607 1.00 34.97 311 LYS A C 1
ATOM 2608 O O . LYS A 1 311 ? 67.135 44.680 -83.209 1.00 34.97 311 LYS A O 1
ATOM 2613 N N . GLU A 1 312 ? 65.521 44.559 -81.629 1.00 30.78 312 GLU A N 1
ATOM 2614 C CA . GLU A 1 312 ? 65.853 45.640 -80.677 1.00 30.78 312 GLU A CA 1
ATOM 2615 C C . GLU A 1 312 ? 64.643 45.774 -79.725 1.00 30.78 312 GLU A C 1
ATOM 2617 O O . GLU A 1 312 ? 63.508 45.697 -80.177 1.00 30.78 312 GLU A O 1
ATOM 2622 N N . ASN A 1 313 ? 64.725 45.958 -78.410 1.00 32.03 313 ASN A N 1
ATOM 2623 C CA . ASN A 1 313 ? 65.813 45.912 -77.446 1.00 32.03 313 ASN A CA 1
ATOM 2624 C C . ASN A 1 313 ? 65.197 45.592 -76.075 1.00 32.03 313 ASN A C 1
ATOM 2626 O O . ASN A 1 313 ? 64.093 46.024 -75.746 1.00 32.03 313 ASN A O 1
ATOM 2630 N N . ASN A 1 314 ? 65.950 44.848 -75.271 1.00 32.62 314 ASN A N 1
ATOM 2631 C CA . ASN A 1 314 ? 65.696 44.616 -73.856 1.00 32.62 314 ASN A CA 1
ATOM 2632 C C . ASN A 1 314 ? 65.594 45.931 -73.070 1.00 32.62 314 ASN A C 1
ATOM 2634 O O . ASN A 1 314 ? 66.484 46.769 -73.188 1.00 32.62 314 ASN A O 1
ATOM 2638 N N . LYS A 1 315 ? 64.641 46.003 -72.135 1.00 35.00 315 LYS A N 1
ATOM 2639 C CA . LYS A 1 315 ? 64.910 46.487 -70.773 1.00 35.00 315 LYS A CA 1
ATOM 2640 C C . LYS A 1 315 ? 64.174 45.599 -69.768 1.00 35.00 315 LYS A C 1
ATOM 2642 O O . LYS A 1 315 ? 62.955 45.641 -69.661 1.00 35.00 315 LYS A O 1
ATOM 2647 N N . ARG A 1 316 ? 64.952 44.762 -69.078 1.00 36.50 316 ARG A N 1
ATOM 2648 C CA . ARG A 1 316 ? 64.638 44.232 -67.748 1.00 36.50 316 ARG A CA 1
ATOM 2649 C C . ARG A 1 316 ? 65.277 45.183 -66.743 1.00 36.50 316 ARG A C 1
ATOM 2651 O O . ARG A 1 316 ? 66.469 45.413 -66.889 1.00 36.50 316 ARG A O 1
ATOM 2658 N N . GLU A 1 317 ? 64.530 45.616 -65.739 1.00 33.09 317 GLU A N 1
ATOM 2659 C CA . GLU A 1 317 ? 65.013 45.951 -64.388 1.00 33.09 317 GLU A CA 1
ATOM 2660 C C . GLU A 1 317 ? 63.878 45.512 -63.439 1.00 33.09 317 GLU A C 1
ATOM 2662 O O . GLU A 1 317 ? 62.731 45.885 -63.663 1.00 33.09 317 GLU A O 1
ATOM 2667 N N . ILE A 1 318 ? 64.047 44.392 -62.724 1.00 36.97 318 ILE A N 1
ATOM 2668 C CA . ILE A 1 318 ? 64.603 44.245 -61.360 1.00 36.97 318 ILE A CA 1
ATOM 2669 C C . ILE A 1 318 ? 63.623 44.746 -60.292 1.00 36.97 318 ILE A C 1
ATOM 2671 O O . ILE A 1 318 ? 63.377 45.942 -60.204 1.00 36.97 318 ILE A O 1
ATOM 2675 N N . SER A 1 319 ? 63.167 43.830 -59.433 1.00 30.25 319 SER A N 1
ATOM 2676 C CA . SER A 1 319 ? 63.386 43.940 -57.982 1.00 30.25 319 SER A CA 1
ATOM 2677 C C . SER A 1 319 ? 62.982 42.650 -57.271 1.00 30.25 319 SER A C 1
ATOM 2679 O O . SER A 1 319 ? 61.938 42.069 -57.570 1.00 30.25 319 SER A O 1
ATOM 2681 N N . ASP A 1 320 ? 63.864 42.244 -56.369 1.00 31.70 320 ASP A N 1
ATOM 2682 C CA . ASP A 1 320 ? 63.858 41.050 -55.536 1.00 31.70 320 ASP A CA 1
ATOM 2683 C C . ASP A 1 320 ? 62.841 41.112 -54.383 1.00 31.70 320 ASP A C 1
ATOM 2685 O O . ASP A 1 320 ? 62.408 42.196 -54.000 1.00 31.70 320 ASP A O 1
ATOM 2689 N N . ASP A 1 321 ? 62.518 39.914 -53.888 1.00 35.91 321 ASP A N 1
ATOM 2690 C CA . ASP A 1 321 ? 62.253 39.473 -52.509 1.00 35.91 321 ASP A CA 1
ATOM 2691 C C . ASP A 1 321 ? 61.414 40.285 -51.492 1.00 35.91 321 ASP A C 1
ATOM 2693 O O . ASP A 1 321 ? 61.391 41.509 -51.417 1.00 35.91 321 ASP A O 1
ATOM 2697 N N . ASP A 1 322 ? 60.820 39.461 -50.622 1.00 32.75 322 ASP A N 1
ATOM 2698 C CA . ASP A 1 322 ? 60.298 39.694 -49.274 1.00 32.75 322 ASP A CA 1
ATOM 2699 C C . ASP A 1 322 ? 58.816 40.057 -49.066 1.00 32.75 322 ASP A C 1
ATOM 2701 O O . ASP A 1 322 ? 58.274 41.044 -49.556 1.00 32.75 322 ASP A O 1
ATOM 2705 N N . ASP A 1 323 ? 58.198 39.166 -48.277 1.00 37.19 323 ASP A N 1
ATOM 2706 C CA . ASP A 1 323 ? 57.185 39.377 -47.241 1.00 37.19 323 ASP A CA 1
ATOM 2707 C C . ASP A 1 323 ? 56.113 40.458 -47.456 1.00 37.19 323 ASP A C 1
ATOM 2709 O O . ASP A 1 323 ? 56.359 41.658 -47.433 1.00 37.19 323 ASP A O 1
ATOM 2713 N N . ASP A 1 324 ? 54.851 40.024 -47.462 1.00 34.06 324 ASP A N 1
ATOM 2714 C CA . ASP A 1 324 ? 54.017 40.267 -46.280 1.00 34.06 324 ASP A CA 1
ATOM 2715 C C . ASP A 1 324 ? 52.611 39.685 -46.464 1.00 34.06 324 ASP A C 1
ATOM 2717 O O . ASP A 1 324 ? 51.784 40.144 -47.260 1.00 34.06 324 ASP A O 1
ATOM 2721 N N . ASN A 1 325 ? 52.306 38.710 -45.610 1.00 47.28 325 ASN A N 1
ATOM 2722 C CA . ASN A 1 325 ? 50.948 38.412 -45.180 1.00 47.28 325 ASN A CA 1
ATOM 2723 C C . ASN A 1 325 ? 50.302 39.691 -44.617 1.00 47.28 325 ASN A C 1
ATOM 2725 O O . ASN A 1 325 ? 50.559 40.082 -43.479 1.00 47.28 325 ASN A O 1
ATOM 2729 N N . LYS A 1 326 ? 49.393 40.313 -45.372 1.00 36.88 326 LYS A N 1
ATOM 2730 C CA . LYS A 1 326 ? 48.457 41.316 -44.844 1.00 36.88 326 LYS A CA 1
ATOM 2731 C C . LYS A 1 326 ? 47.018 40.903 -45.098 1.00 36.88 326 LYS A C 1
ATOM 2733 O O . LYS A 1 326 ? 46.362 41.378 -46.018 1.00 36.88 326 LYS A O 1
ATOM 2738 N N . GLY A 1 327 ? 46.504 40.076 -44.194 1.00 34.91 327 GLY A N 1
ATOM 2739 C CA . GLY A 1 327 ? 45.123 40.217 -43.750 1.00 34.91 327 GLY A CA 1
ATOM 2740 C C . GLY A 1 327 ? 45.082 41.165 -42.546 1.00 34.91 327 GLY A C 1
ATOM 2741 O O . GLY A 1 327 ? 45.731 40.875 -41.543 1.00 34.91 327 GLY A O 1
ATOM 2742 N N . PRO A 1 328 ? 44.350 42.289 -42.600 1.00 37.44 328 PRO A N 1
ATOM 2743 C CA . PRO A 1 328 ? 43.936 43.015 -41.406 1.00 37.44 328 PRO A CA 1
ATOM 2744 C C . PRO A 1 328 ? 42.415 42.872 -41.230 1.00 37.44 328 PRO A C 1
ATOM 2746 O O . PRO A 1 328 ? 41.658 43.147 -42.152 1.00 37.44 328 PRO A O 1
ATOM 2749 N N . LYS A 1 329 ? 41.931 42.298 -40.124 1.00 32.81 329 LYS A N 1
ATOM 2750 C CA . LYS A 1 329 ? 41.644 42.910 -38.798 1.00 32.81 329 LYS A CA 1
ATOM 2751 C C . LYS A 1 329 ? 40.125 42.809 -38.589 1.00 32.81 329 LYS A C 1
ATOM 2753 O O . LYS A 1 329 ? 39.381 43.325 -39.407 1.00 32.81 329 LYS A O 1
ATOM 2758 N N . GLY A 1 330 ? 39.668 41.982 -37.649 1.00 27.66 330 GLY A N 1
ATOM 2759 C CA . GLY A 1 330 ? 39.149 42.442 -36.345 1.00 27.66 330 GLY A CA 1
ATOM 2760 C C . GLY A 1 330 ? 37.610 42.472 -36.421 1.00 27.66 330 GLY A C 1
ATOM 2761 O O . GLY A 1 330 ? 37.076 42.885 -37.437 1.00 27.66 330 GLY A O 1
ATOM 2762 N N . ASP A 1 331 ? 36.806 41.968 -35.488 1.00 28.58 331 ASP A N 1
ATOM 2763 C CA . ASP A 1 331 ? 37.007 41.812 -34.053 1.00 28.58 331 ASP A CA 1
ATOM 2764 C C . ASP A 1 331 ? 36.171 40.652 -33.495 1.00 28.58 331 ASP A C 1
ATOM 2766 O O . ASP A 1 331 ? 34.999 40.493 -33.830 1.00 28.58 331 ASP A O 1
ATOM 2770 N N . LEU A 1 332 ? 36.761 39.889 -32.573 1.00 30.86 332 LEU A N 1
ATOM 2771 C CA . LEU A 1 332 ? 36.028 39.111 -31.572 1.00 30.86 332 LEU A CA 1
ATOM 2772 C C . LEU A 1 332 ? 36.910 38.960 -30.321 1.00 30.86 332 LEU A C 1
ATOM 2774 O O . LEU A 1 332 ? 37.502 37.924 -30.051 1.00 30.86 332 LEU A O 1
ATOM 2778 N N . ASN A 1 333 ? 37.004 40.055 -29.567 1.00 33.50 333 ASN A N 1
ATOM 2779 C CA . ASN A 1 333 ? 37.206 40.054 -28.115 1.00 33.50 333 ASN A CA 1
ATOM 2780 C C . ASN A 1 333 ? 35.904 40.653 -27.553 1.00 33.50 333 ASN A C 1
ATOM 2782 O O . ASN A 1 333 ? 35.409 41.625 -28.108 1.00 33.50 333 ASN A O 1
ATOM 2786 N N . PHE A 1 334 ? 35.217 40.090 -26.562 1.00 28.77 334 PHE A N 1
ATOM 2787 C CA . PHE A 1 334 ? 35.657 39.810 -25.200 1.00 28.77 334 PHE A CA 1
ATOM 2788 C C . PHE A 1 334 ? 34.849 38.637 -24.615 1.00 28.77 334 PHE A C 1
ATOM 2790 O O . PHE A 1 334 ? 33.626 38.672 -24.647 1.00 28.77 334 PHE A O 1
ATOM 2797 N N . LEU A 1 335 ? 35.501 37.652 -23.992 1.00 29.41 335 LEU A N 1
ATOM 2798 C CA . LEU A 1 335 ? 35.653 37.609 -22.530 1.00 29.41 335 LEU A CA 1
ATOM 2799 C C . LEU A 1 335 ? 36.444 36.359 -22.122 1.00 29.41 335 LEU A C 1
ATOM 2801 O O . LEU A 1 335 ? 35.959 35.232 -22.115 1.00 29.41 335 LEU A O 1
ATOM 2805 N N . LYS A 1 336 ? 37.692 36.610 -21.734 1.00 31.34 336 LYS A N 1
ATOM 2806 C CA . LYS A 1 336 ? 38.528 35.722 -20.936 1.00 31.34 336 LYS A CA 1
ATOM 2807 C C . LYS A 1 336 ? 38.073 35.871 -19.482 1.00 31.34 336 LYS A C 1
ATOM 2809 O O . LYS A 1 336 ? 38.059 36.996 -18.986 1.00 31.34 336 LYS A O 1
ATOM 2814 N N . LYS A 1 337 ? 37.789 34.770 -18.788 1.00 30.20 337 LYS A N 1
ATOM 2815 C CA . LYS A 1 337 ? 38.155 34.624 -17.372 1.00 30.20 337 LYS A CA 1
ATOM 2816 C C . LYS A 1 337 ? 38.272 33.146 -16.993 1.00 30.20 337 LYS A C 1
ATOM 2818 O O . LYS A 1 337 ? 37.282 32.438 -16.884 1.00 30.20 337 LYS A O 1
ATOM 2823 N N . ASN A 1 338 ? 39.531 32.790 -16.743 1.00 31.53 338 ASN A N 1
ATOM 2824 C CA . ASN A 1 338 ? 40.018 31.802 -15.785 1.00 31.53 338 ASN A CA 1
ATOM 2825 C C . ASN A 1 338 ? 39.912 30.321 -16.169 1.00 31.53 338 ASN A C 1
ATOM 2827 O O . ASN A 1 338 ? 38.987 29.618 -15.779 1.00 31.53 338 ASN A O 1
ATOM 2831 N N . SER A 1 339 ? 40.972 29.833 -16.810 1.00 32.34 339 SER A N 1
ATOM 2832 C CA . SER A 1 339 ? 41.401 28.439 -16.698 1.00 32.34 339 SER A CA 1
ATOM 2833 C C . SER A 1 339 ? 42.925 28.402 -16.572 1.00 32.34 339 SER A C 1
ATOM 2835 O O . SER A 1 339 ? 43.629 28.054 -17.516 1.00 32.34 339 SER A O 1
ATOM 2837 N N . ASP A 1 340 ? 43.427 28.805 -15.407 1.00 40.31 340 ASP A N 1
ATOM 2838 C CA . ASP A 1 340 ? 44.742 28.360 -14.958 1.00 40.31 340 ASP A CA 1
ATOM 2839 C C . ASP A 1 340 ? 44.525 27.030 -14.238 1.00 40.31 340 ASP A C 1
ATOM 2841 O O . ASP A 1 340 ? 44.048 26.997 -13.105 1.00 40.31 340 ASP A O 1
ATOM 2845 N N . ILE A 1 341 ? 44.835 25.920 -14.906 1.00 36.09 341 ILE A N 1
ATOM 2846 C CA . ILE A 1 341 ? 45.120 24.663 -14.217 1.00 36.09 341 ILE A CA 1
ATOM 2847 C C . ILE A 1 341 ? 46.517 24.249 -14.646 1.00 36.09 341 ILE A C 1
ATOM 2849 O O . ILE A 1 341 ? 46.773 23.895 -15.796 1.00 36.09 341 ILE A O 1
ATOM 2853 N N . ASN A 1 342 ? 47.419 24.371 -13.677 1.00 31.98 342 ASN A N 1
ATOM 2854 C CA . ASN A 1 342 ? 48.801 23.946 -13.739 1.00 31.98 342 ASN A CA 1
ATOM 2855 C C . ASN A 1 342 ? 48.902 22.498 -14.221 1.00 31.98 342 ASN A C 1
ATOM 2857 O O . ASN A 1 342 ? 48.328 21.582 -13.636 1.00 31.98 342 ASN A O 1
ATOM 2861 N N . CYS A 1 343 ? 49.701 22.307 -15.264 1.00 35.00 343 CYS A N 1
ATOM 2862 C CA . CYS A 1 343 ? 50.221 21.012 -15.652 1.00 35.00 343 CYS A CA 1
ATOM 2863 C C . CYS A 1 343 ? 51.371 20.676 -14.691 1.00 35.00 343 CYS A C 1
ATOM 2865 O O . CYS A 1 343 ? 52.480 21.182 -14.855 1.00 35.00 343 CYS A O 1
ATOM 2867 N N . SER A 1 344 ? 51.112 19.870 -13.662 1.00 34.41 344 SER A N 1
ATOM 2868 C CA . SER A 1 344 ? 52.167 19.219 -12.885 1.00 34.41 344 SER A CA 1
ATOM 2869 C C . SER A 1 344 ? 52.261 17.753 -13.297 1.00 34.41 344 SER A C 1
ATOM 2871 O O . SER A 1 344 ? 51.359 16.944 -13.077 1.00 34.41 344 SER A O 1
ATOM 2873 N N . GLU A 1 345 ? 53.380 17.415 -13.933 1.00 41.16 345 GLU A N 1
ATOM 2874 C CA . GLU A 1 345 ? 53.804 16.040 -14.164 1.00 41.16 345 GLU A CA 1
ATOM 2875 C C . GLU A 1 345 ? 53.885 15.305 -12.820 1.00 41.16 345 GLU A C 1
ATOM 2877 O O . GLU A 1 345 ? 54.682 15.660 -11.950 1.00 41.16 345 GLU A O 1
ATOM 2882 N N . SER A 1 346 ? 53.079 14.257 -12.643 1.00 33.56 346 SER A N 1
ATOM 2883 C CA . SER A 1 346 ? 53.262 13.307 -11.547 1.00 33.56 346 SER A CA 1
ATOM 2884 C C . SER A 1 346 ? 53.746 11.971 -12.102 1.00 33.56 346 SER A C 1
ATOM 2886 O O . SER A 1 346 ? 53.025 11.191 -12.722 1.00 33.56 346 SER A O 1
ATOM 2888 N N . ASN A 1 347 ? 55.031 11.715 -11.871 1.00 44.47 347 ASN A N 1
ATOM 2889 C CA . ASN A 1 347 ? 55.651 10.408 -12.021 1.00 44.47 347 ASN A CA 1
ATOM 2890 C C . ASN A 1 347 ? 55.036 9.432 -11.007 1.00 44.47 347 ASN A C 1
ATOM 2892 O O . ASN A 1 347 ? 55.469 9.393 -9.858 1.00 44.47 347 ASN A O 1
ATOM 2896 N N . ILE A 1 348 ? 54.062 8.611 -11.413 1.00 36.16 348 ILE A N 1
ATOM 2897 C CA . ILE A 1 348 ? 53.558 7.513 -10.574 1.00 36.16 348 ILE A CA 1
ATOM 2898 C C . ILE A 1 348 ? 53.553 6.205 -11.371 1.00 36.16 348 ILE A C 1
ATOM 2900 O O . ILE A 1 348 ? 52.628 5.873 -12.107 1.00 36.16 348 ILE A O 1
ATOM 2904 N N . LYS A 1 349 ? 54.615 5.415 -11.183 1.00 43.25 349 LYS A N 1
ATOM 2905 C CA . LYS A 1 349 ? 54.660 3.992 -11.541 1.00 43.25 349 LYS A CA 1
ATOM 2906 C C . LYS A 1 349 ? 53.925 3.182 -10.462 1.00 43.25 349 LYS A C 1
ATOM 2908 O O . LYS A 1 349 ? 54.580 2.711 -9.536 1.00 43.25 349 LYS A O 1
ATOM 2913 N N . LYS A 1 350 ? 52.595 3.040 -10.559 1.00 43.25 350 LYS A N 1
ATOM 2914 C CA . LYS A 1 350 ? 51.756 1.935 -10.014 1.00 43.25 350 LYS A CA 1
ATOM 2915 C C . LYS A 1 350 ? 50.260 2.212 -10.278 1.00 43.25 350 LYS A C 1
ATOM 2917 O O . LYS A 1 350 ? 49.880 3.376 -10.339 1.00 43.25 350 LYS A O 1
ATOM 2922 N N . PRO A 1 351 ? 49.407 1.180 -10.433 1.00 40.09 351 PRO A N 1
ATOM 2923 C CA . PRO A 1 351 ? 48.003 1.372 -10.790 1.00 40.09 351 PRO A CA 1
ATOM 2924 C C . PRO A 1 351 ? 47.183 1.816 -9.566 1.00 40.09 351 PRO A C 1
ATOM 2926 O O . PRO A 1 351 ? 47.144 1.105 -8.560 1.00 40.09 351 PRO A O 1
ATOM 2929 N N . LEU A 1 352 ? 46.542 2.989 -9.650 1.00 37.84 352 LEU A N 1
ATOM 2930 C CA . LEU A 1 352 ? 45.640 3.513 -8.616 1.00 37.84 352 LEU A CA 1
ATOM 2931 C C . LEU A 1 352 ? 44.293 2.769 -8.611 1.00 37.84 352 LEU A C 1
ATOM 2933 O O . LEU A 1 352 ? 43.729 2.467 -9.663 1.00 37.84 352 LEU A O 1
ATOM 2937 N N . LYS A 1 353 ? 43.770 2.504 -7.408 1.00 42.31 353 LYS A N 1
ATOM 2938 C CA . LYS A 1 353 ? 42.431 1.947 -7.172 1.00 42.31 353 LYS A CA 1
ATOM 2939 C C . LYS A 1 353 ? 41.394 3.075 -7.132 1.00 42.31 353 LYS A C 1
ATOM 2941 O O . LYS A 1 353 ? 41.649 4.157 -6.620 1.00 42.31 353 LYS A O 1
ATOM 2946 N N . THR A 1 354 ? 40.199 2.782 -7.631 1.00 49.31 354 THR A N 1
ATOM 2947 C CA . THR A 1 354 ? 39.062 3.691 -7.882 1.00 49.31 354 THR A CA 1
ATOM 2948 C C . THR A 1 354 ? 38.542 4.496 -6.684 1.00 49.31 354 THR A C 1
ATOM 2950 O O . THR A 1 354 ? 37.789 5.443 -6.890 1.00 49.31 354 THR A O 1
ATOM 2953 N N . ASN A 1 355 ? 38.940 4.172 -5.451 1.00 44.66 355 ASN A N 1
ATOM 2954 C CA . ASN A 1 355 ? 38.486 4.891 -4.255 1.00 44.66 355 ASN A CA 1
ATOM 2955 C C . ASN A 1 355 ? 39.206 6.232 -4.041 1.00 44.66 355 ASN A C 1
ATOM 2957 O O . ASN A 1 355 ? 38.626 7.139 -3.449 1.00 44.66 355 ASN A O 1
ATOM 2961 N N . ASP A 1 356 ? 40.416 6.403 -4.576 1.00 41.66 356 ASP A N 1
ATOM 2962 C CA . ASP A 1 356 ? 41.176 7.649 -4.398 1.00 41.66 356 ASP A CA 1
ATOM 2963 C C . ASP A 1 356 ? 40.603 8.796 -5.254 1.00 41.66 356 ASP A C 1
ATOM 2965 O O . ASP A 1 356 ? 40.684 9.963 -4.876 1.00 41.66 356 ASP A O 1
ATOM 2969 N N . LEU A 1 357 ? 39.930 8.471 -6.368 1.00 50.12 357 LEU A N 1
ATOM 2970 C CA . LEU A 1 357 ? 39.297 9.453 -7.260 1.00 50.12 357 LEU A CA 1
ATOM 2971 C C . LEU A 1 357 ? 38.104 10.163 -6.598 1.00 50.12 357 LEU A C 1
ATOM 2973 O O . LEU A 1 357 ? 37.885 11.353 -6.813 1.00 50.12 357 LEU A O 1
ATOM 2977 N N . VAL A 1 358 ? 37.344 9.429 -5.780 1.00 50.53 358 VAL A N 1
ATOM 2978 C CA . VAL A 1 358 ? 36.158 9.945 -5.080 1.00 50.53 358 VAL A CA 1
ATOM 2979 C C . VAL A 1 358 ? 36.570 10.917 -3.975 1.00 50.53 358 VAL A C 1
ATOM 2981 O O . VAL A 1 358 ? 35.939 11.958 -3.797 1.00 50.53 358 VAL A O 1
ATOM 2984 N N . HIS A 1 359 ? 37.674 10.628 -3.281 1.00 51.72 359 HIS A N 1
ATOM 2985 C CA . HIS A 1 359 ? 38.196 11.503 -2.235 1.00 51.72 359 HIS A CA 1
ATOM 2986 C C . HIS A 1 359 ? 38.785 12.805 -2.788 1.00 51.72 359 HIS A C 1
ATOM 2988 O O . HIS A 1 359 ? 38.521 13.864 -2.221 1.00 51.72 359 HIS A O 1
ATOM 2994 N N . ILE A 1 360 ? 39.489 12.757 -3.924 1.00 53.28 360 ILE A N 1
ATOM 2995 C CA . ILE A 1 360 ? 40.009 13.960 -4.596 1.00 53.28 360 ILE A CA 1
ATOM 2996 C C . ILE A 1 360 ? 38.852 14.858 -5.069 1.00 53.28 360 ILE A C 1
ATOM 2998 O O . ILE A 1 360 ? 38.862 16.061 -4.816 1.00 53.28 360 ILE A O 1
ATOM 3002 N N . TYR A 1 361 ? 37.804 14.272 -5.660 1.00 51.41 361 TYR A N 1
ATOM 3003 C CA . TYR A 1 361 ? 36.648 15.029 -6.150 1.00 51.41 361 TYR A CA 1
ATOM 3004 C C . TYR A 1 361 ? 35.855 15.712 -5.020 1.00 51.41 361 TYR A C 1
ATOM 3006 O O . TYR A 1 361 ? 35.442 16.865 -5.147 1.00 51.41 361 TYR A O 1
ATOM 3014 N N . MET A 1 362 ? 35.677 15.034 -3.881 1.00 53.91 362 MET A N 1
ATOM 3015 C CA . MET A 1 362 ? 35.020 15.619 -2.704 1.00 53.91 362 MET A CA 1
ATOM 3016 C C . MET A 1 362 ? 35.857 16.718 -2.043 1.00 53.91 362 MET A C 1
ATOM 3018 O O . MET A 1 362 ? 35.291 17.687 -1.539 1.00 53.91 362 MET A O 1
ATOM 3022 N N . GLN A 1 363 ? 37.184 16.612 -2.069 1.00 54.00 363 GLN A N 1
ATOM 3023 C CA . GLN A 1 363 ? 38.059 17.625 -1.484 1.00 54.00 363 GLN A CA 1
ATOM 3024 C C . GLN A 1 363 ? 38.092 18.918 -2.313 1.00 54.00 363 GLN A C 1
ATOM 3026 O O . GLN A 1 363 ? 37.998 20.009 -1.745 1.00 54.00 363 GLN A O 1
ATOM 3031 N N . ASP A 1 364 ? 38.102 18.810 -3.642 1.00 50.91 364 ASP A N 1
ATOM 3032 C CA . ASP A 1 364 ? 38.001 19.965 -4.543 1.00 50.91 364 ASP A CA 1
ATOM 3033 C C . ASP A 1 364 ? 36.622 20.636 -4.477 1.00 50.91 364 ASP A C 1
ATOM 3035 O O . ASP A 1 364 ? 36.517 21.864 -4.525 1.00 50.91 364 ASP A O 1
ATOM 3039 N N . TYR A 1 365 ? 35.551 19.855 -4.304 1.00 59.28 365 TYR A N 1
ATOM 3040 C CA . TYR A 1 365 ? 34.209 20.400 -4.099 1.00 59.28 365 TYR A CA 1
ATOM 3041 C C . TYR A 1 365 ? 34.124 21.220 -2.802 1.00 59.28 365 TYR A C 1
ATOM 3043 O O . TYR A 1 365 ? 33.625 22.345 -2.813 1.00 59.28 365 TYR A O 1
ATOM 3051 N N . MET A 1 366 ? 34.677 20.710 -1.698 1.00 59.28 366 MET A N 1
ATOM 3052 C CA . MET A 1 366 ? 34.646 21.399 -0.401 1.00 59.28 366 MET A CA 1
ATOM 3053 C C . MET A 1 366 ? 35.496 22.680 -0.391 1.00 59.28 366 MET A C 1
ATOM 3055 O O . MET A 1 366 ? 35.046 23.704 0.127 1.00 59.28 366 MET A O 1
ATOM 3059 N N . ASN A 1 367 ? 36.667 22.672 -1.038 1.00 55.53 367 ASN A N 1
ATOM 3060 C CA . ASN A 1 367 ? 37.512 23.866 -1.177 1.00 55.53 367 ASN A CA 1
ATOM 3061 C C . ASN A 1 367 ? 36.848 24.969 -2.025 1.00 55.53 367 ASN A C 1
ATOM 3063 O O . ASN A 1 367 ? 36.989 26.156 -1.730 1.00 55.53 367 ASN A O 1
ATOM 3067 N N . ASN A 1 368 ? 36.082 24.598 -3.054 1.00 54.09 368 ASN A N 1
ATOM 3068 C CA . ASN A 1 368 ? 35.367 25.557 -3.902 1.00 54.09 368 ASN A CA 1
ATOM 3069 C C . ASN A 1 368 ? 34.106 26.138 -3.243 1.00 54.09 368 ASN A C 1
ATOM 3071 O O . ASN A 1 368 ? 33.687 27.244 -3.590 1.00 54.09 368 ASN A O 1
ATOM 3075 N N . VAL A 1 369 ? 33.508 25.416 -2.292 1.00 54.62 369 VAL A N 1
ATOM 3076 C CA . VAL A 1 369 ? 32.360 25.892 -1.506 1.00 54.62 369 VAL A CA 1
ATOM 3077 C C . VAL A 1 369 ? 32.806 26.842 -0.389 1.00 54.62 369 VAL A C 1
ATOM 3079 O O . VAL A 1 369 ? 32.119 27.825 -0.126 1.00 54.62 369 VAL A O 1
ATOM 3082 N N . GLN A 1 370 ? 33.975 26.620 0.223 1.00 46.94 370 GLN A N 1
ATOM 3083 C CA . GLN A 1 370 ? 34.495 27.498 1.282 1.00 46.94 370 GLN A CA 1
ATOM 3084 C C . GLN A 1 370 ? 35.039 28.842 0.772 1.00 46.94 370 GLN A C 1
ATOM 3086 O O . GLN A 1 370 ? 34.921 29.840 1.473 1.00 46.94 370 GLN A O 1
ATOM 3091 N N . ASN A 1 371 ? 35.552 28.912 -0.460 1.00 45.72 371 ASN A N 1
ATOM 3092 C CA . ASN A 1 371 ? 36.063 30.160 -1.052 1.00 45.72 371 ASN A CA 1
ATOM 3093 C C . ASN A 1 371 ? 34.973 31.067 -1.668 1.00 45.72 371 ASN A C 1
ATOM 3095 O O . ASN A 1 371 ? 35.294 32.019 -2.380 1.00 45.72 371 ASN A O 1
ATOM 3099 N N . LYS A 1 372 ? 33.689 30.765 -1.437 1.00 41.50 372 LYS A N 1
ATOM 3100 C CA . LYS A 1 372 ? 32.536 31.510 -1.976 1.00 41.50 372 LYS A CA 1
ATOM 3101 C C . LYS A 1 372 ? 31.677 32.218 -0.915 1.00 41.50 372 LYS A C 1
ATOM 3103 O O . LYS A 1 372 ? 30.586 32.669 -1.260 1.00 41.50 372 LYS A O 1
ATOM 3108 N N . ALA A 1 373 ? 32.155 32.317 0.327 1.00 39.97 373 ALA A N 1
ATOM 3109 C CA . ALA A 1 373 ? 31.508 33.078 1.400 1.00 39.97 373 ALA A CA 1
ATOM 3110 C C . ALA A 1 373 ? 32.080 34.496 1.515 1.00 39.97 373 ALA A C 1
ATOM 3112 O O . ALA A 1 373 ? 33.326 34.619 1.536 1.00 39.97 373 ALA A O 1
#

Foldseek 3Di:
DDPVVVVVVVVVVVVVVVVVVVVVVVVVVVVVVVVVVVVVVVVVVVVVVVVVVVVVVVVVVVVVVVVVVVVVVVVVVVVVVVVVVVVVVVVVVVVVVVVVVVVVVVVVLVVLLCVCPPPVVVVVVPDPPDPVVVVVVVSVVVNVVSVVVVVVVCVVVVDDDDDDDDDDDCPPVVVVVVVVVVVVVVVVVVVVVVVVVVVVVVVVVVVVVVVVVVVVVVVVVVVVVVVVVVVVVVVVVVVVVVVVVVVVVVVVVVVVVVVVVVVVVVVVVVVVVVVVVVVVVVVVVVVVVVPPVPCPDDPPPDPPPPDDDDDDDDDDDDDDDDDDDDDDDDDDDDDDDDDPDDDDDDDDPDDDDPPVVVVVVVVVVVVVVVVPD

pLDDT: mean 71.87, std 21.09, range [27.66, 97.25]

Organism: NCBI:txid1237627

Secondary structure (DSSP, 8-state):
--HHHHHHHHHHHHHHHHHHHHHHHHHHHHHHHHHHHHHHHHHHHHHHHHHHHHHHHHHHHHHHHHHHHHHHHHHHHHHHHHHHHHHHHHHHHHHHHHHHHHHHHHHHHHHHHHTTTTHHHHHHTT-TTS-HHHHHHHHHHHHHHHHHHHHHHHHHTT---------S--HHHHHHHHHHHHHHHHHHHHHHHHHHHHHHHHHHHHHHHHHHHHHHHHHHHHHHHHHHHHHHHHHHHHHHHHHHHHHHHHHHHHHHHHHHHHHHHHHHHHHHHHHHHHHHHHHHHHHHHT-TTT-------------------------------------------------------SPPPTHHHHHHHHHHHHHHHHTT-

Sequence (373 aa):
MSEKLLILSNKYDILVKESKLQEEELKHFKNKKKYRNDKTNEYILGLRNQNDEIKKEHELLNEKYAQLVKEYAILQNSCKVLNEQLENNQKNMELLIKEKSNNLDEKTAIKILNIGSKELIHKRVHNKNVDELSNLKLELEYKDMILNKLMRKQVSEGKTIKVEYTNNENKFENEKKLGEMYQKYLDSVCDNDNLKKEINKLHNKINDMKVEEEEHLKTISILRDYINKMYKEDVNINQFDDLINNILKDNTSLNEELSKQKRKNMADIYYFTKELQTVKKDKFKIIEKFDSKKVTNIPHLYEPLNLTLSKENNKREISDDDDDNKGPKGDLNFLKKNSDINCSESNIKKPLKTNDLVHIYMQDYMNNVQNKA

Radius of gyration: 62.79 Å; chains: 1; bounding box: 120×61×181 Å